Protein AF-A0A0T6B5G1-F1 (afdb_monomer_lite)

Structure (mmCIF, N/CA/C/O backbone):
data_AF-A0A0T6B5G1-F1
#
_entry.id   AF-A0A0T6B5G1-F1
#
loop_
_atom_site.group_PDB
_atom_site.id
_atom_site.type_symbol
_atom_site.label_atom_id
_atom_site.label_alt_id
_atom_site.label_comp_id
_atom_site.label_asym_id
_atom_site.label_entity_id
_atom_site.label_seq_id
_atom_site.pdbx_PDB_ins_code
_atom_site.Cartn_x
_atom_site.Cartn_y
_atom_site.Cartn_z
_atom_site.occupancy
_atom_site.B_iso_or_equiv
_atom_site.auth_seq_id
_atom_site.auth_comp_id
_atom_site.auth_asym_id
_atom_site.auth_atom_id
_atom_site.pdbx_PDB_model_num
ATOM 1 N N . THR A 1 1 ? 56.421 13.208 -70.174 1.00 70.94 1 THR A N 1
ATOM 2 C CA . THR A 1 1 ? 57.748 13.231 -69.499 1.00 70.94 1 THR A CA 1
ATOM 3 C C . THR A 1 1 ? 57.664 12.446 -68.198 1.00 70.94 1 THR A C 1
ATOM 5 O O . THR A 1 1 ? 56.620 12.526 -67.573 1.00 70.94 1 THR A O 1
ATOM 8 N N . ILE A 1 2 ? 58.696 11.711 -67.748 1.00 84.69 2 ILE A N 1
ATOM 9 C CA . ILE A 1 2 ? 58.657 10.932 -66.474 1.00 84.69 2 ILE A CA 1
ATOM 10 C C . ILE A 1 2 ? 58.114 11.770 -65.295 1.00 84.69 2 ILE A C 1
ATOM 12 O O . ILE A 1 2 ? 57.384 11.272 -64.446 1.00 84.69 2 ILE A O 1
ATOM 16 N N . ARG A 1 3 ? 58.409 13.075 -65.294 1.00 88.38 3 ARG A N 1
ATOM 17 C CA . ARG A 1 3 ? 57.924 14.051 -64.314 1.00 88.38 3 ARG A CA 1
ATOM 18 C C . ARG A 1 3 ? 56.395 14.181 -64.241 1.00 88.38 3 ARG A C 1
ATOM 20 O O . ARG A 1 3 ? 55.866 14.195 -63.142 1.00 88.38 3 ARG A O 1
ATOM 27 N N . GLU A 1 4 ? 55.698 14.228 -65.375 1.00 90.12 4 GLU A N 1
ATOM 28 C CA . GLU A 1 4 ? 54.225 14.335 -65.413 1.00 90.12 4 GLU A CA 1
ATOM 29 C C . GLU A 1 4 ? 53.565 13.070 -64.852 1.00 90.12 4 GLU A C 1
ATOM 31 O O . GLU A 1 4 ? 52.570 13.146 -64.143 1.00 90.12 4 GLU A O 1
ATOM 36 N N . GLN A 1 5 ? 54.152 11.899 -65.124 1.00 89.31 5 GLN A N 1
ATOM 37 C CA . GLN A 1 5 ? 53.677 10.632 -64.565 1.00 89.31 5 GLN A CA 1
ATOM 38 C C . GLN A 1 5 ? 53.889 10.576 -63.045 1.00 89.31 5 GLN A C 1
ATOM 40 O O . GLN A 1 5 ? 53.041 10.053 -62.331 1.00 89.31 5 GLN A O 1
ATOM 45 N N . MET A 1 6 ? 54.986 11.143 -62.531 1.00 90.62 6 MET A N 1
ATOM 46 C CA . MET A 1 6 ? 55.221 11.241 -61.083 1.00 90.62 6 MET A CA 1
ATOM 47 C C . MET A 1 6 ? 54.260 12.213 -60.390 1.00 90.62 6 MET A C 1
ATOM 49 O O . MET A 1 6 ? 53.810 11.939 -59.279 1.00 90.62 6 MET A O 1
ATOM 53 N N . GLU A 1 7 ? 53.924 13.323 -61.043 1.00 93.12 7 GLU A N 1
ATOM 54 C CA . GLU A 1 7 ? 52.943 14.293 -60.546 1.00 93.12 7 GLU A CA 1
ATOM 55 C C . GLU A 1 7 ? 51.544 13.667 -60.484 1.00 93.12 7 GLU A C 1
ATOM 57 O O . GLU A 1 7 ? 50.921 13.680 -59.427 1.00 93.12 7 GLU A O 1
ATOM 62 N N . GLN A 1 8 ? 51.126 12.959 -61.540 1.00 93.75 8 GLN A N 1
ATOM 63 C CA . GLN A 1 8 ? 49.871 12.196 -61.542 1.00 93.75 8 GLN A CA 1
ATOM 64 C C . GLN A 1 8 ? 49.813 11.127 -60.444 1.00 93.75 8 GLN A C 1
ATOM 66 O O . GLN A 1 8 ? 48.787 10.982 -59.785 1.00 93.75 8 GLN A O 1
ATOM 71 N N . ILE A 1 9 ? 50.905 10.387 -60.214 1.00 93.62 9 ILE A N 1
ATOM 72 C CA . ILE A 1 9 ? 50.971 9.411 -59.115 1.00 93.62 9 ILE A CA 1
ATOM 73 C C . ILE A 1 9 ? 50.805 10.116 -57.764 1.00 93.62 9 ILE A C 1
ATOM 75 O O . ILE A 1 9 ? 50.107 9.605 -56.893 1.00 93.62 9 ILE A O 1
ATOM 79 N N . THR A 1 10 ? 51.416 11.288 -57.589 1.00 94.25 10 THR A N 1
ATOM 80 C CA . THR A 1 10 ? 51.328 12.056 -56.339 1.00 94.25 10 THR A CA 1
ATOM 81 C C . THR A 1 10 ? 49.905 12.557 -56.094 1.00 94.25 10 THR A C 1
ATOM 83 O O . THR A 1 10 ? 49.379 12.398 -54.993 1.00 94.25 10 THR A O 1
ATOM 86 N N . ASP A 1 11 ? 49.247 13.085 -57.125 1.00 94.94 11 ASP A N 1
ATOM 87 C CA . ASP A 1 11 ? 47.857 13.539 -57.043 1.00 94.94 11 ASP A CA 1
ATOM 88 C C . ASP A 1 11 ? 46.898 12.386 -56.732 1.00 94.94 11 ASP A C 1
ATOM 90 O O . ASP A 1 11 ? 46.043 12.511 -55.854 1.00 94.94 11 ASP A O 1
ATOM 94 N N . MET A 1 12 ? 47.094 11.227 -57.369 1.00 95.25 12 MET A N 1
ATOM 95 C CA . MET A 1 12 ? 46.313 10.023 -57.077 1.00 95.25 12 MET A CA 1
ATOM 96 C C . MET A 1 12 ? 46.501 9.535 -55.635 1.00 95.25 12 MET A C 1
ATOM 98 O O . MET A 1 12 ? 45.537 9.098 -55.008 1.00 95.25 12 MET A O 1
ATOM 102 N N . VAL A 1 13 ? 47.720 9.601 -55.091 1.00 95.69 13 VAL A N 1
ATOM 103 C CA . VAL A 1 13 ? 47.982 9.241 -53.687 1.00 95.69 13 VAL A CA 1
ATOM 104 C C . VAL A 1 13 ? 47.260 10.203 -52.743 1.00 95.69 13 VAL A C 1
ATOM 106 O O . VAL A 1 13 ? 46.587 9.751 -51.818 1.00 95.69 13 VAL A O 1
ATOM 109 N N . ASN A 1 14 ? 47.316 11.509 -53.012 1.00 95.56 14 ASN A N 1
ATOM 110 C CA . ASN A 1 14 ? 46.608 12.517 -52.218 1.00 95.56 14 ASN A CA 1
ATOM 111 C C . ASN A 1 14 ? 45.083 12.316 -52.257 1.00 95.56 14 ASN A C 1
ATOM 113 O O . ASN A 1 14 ? 44.403 12.449 -51.236 1.00 95.56 14 ASN A O 1
ATOM 117 N N . GLU A 1 15 ? 44.529 11.980 -53.424 1.00 96.31 15 GLU A N 1
ATOM 118 C CA . GLU A 1 15 ? 43.106 11.671 -53.566 1.00 96.31 15 GLU A CA 1
ATOM 119 C C . GLU A 1 15 ? 42.725 10.411 -52.777 1.00 96.31 15 GLU A C 1
ATOM 121 O O . GLU A 1 15 ? 41.726 10.414 -52.055 1.00 96.31 15 GLU A O 1
ATOM 126 N N . LEU A 1 16 ? 43.556 9.365 -52.826 1.00 97.19 16 LEU A N 1
ATOM 127 C CA . LEU A 1 16 ? 43.343 8.130 -52.071 1.00 97.19 16 LEU A CA 1
ATOM 128 C C . LEU A 1 16 ? 43.361 8.383 -50.556 1.00 97.19 16 LEU A C 1
ATOM 130 O O . LEU A 1 16 ? 42.471 7.912 -49.846 1.00 97.19 16 LEU A O 1
ATOM 134 N N . GLU A 1 17 ? 44.305 9.182 -50.058 1.00 96.44 17 GLU A N 1
ATOM 135 C CA . GLU A 1 17 ? 44.344 9.578 -48.645 1.00 96.44 17 GLU A CA 1
ATOM 136 C C . GLU A 1 17 ? 43.090 10.357 -48.223 1.00 96.44 17 GLU A C 1
ATOM 138 O O . GLU A 1 17 ? 42.552 10.142 -47.132 1.00 96.44 17 GLU A O 1
ATOM 143 N N . ASN A 1 18 ? 42.593 11.254 -49.079 1.00 96.75 18 ASN A N 1
ATOM 144 C CA . ASN A 1 18 ? 41.365 12.001 -48.811 1.00 96.75 18 ASN A CA 1
ATOM 145 C C . ASN A 1 18 ? 40.137 11.086 -48.784 1.00 96.75 18 ASN A C 1
ATOM 147 O O . ASN A 1 18 ? 39.315 11.195 -47.871 1.00 96.75 18 ASN A O 1
ATOM 151 N N . LEU A 1 19 ? 40.036 10.140 -49.721 1.00 97.12 19 LEU A N 1
ATOM 152 C CA . LEU A 1 19 ? 38.978 9.130 -49.718 1.00 97.12 19 LEU A CA 1
ATOM 153 C C . LEU A 1 19 ? 39.036 8.264 -48.456 1.00 97.12 19 LEU A C 1
ATOM 155 O O . LEU A 1 19 ? 38.002 8.022 -47.838 1.00 97.12 19 LEU A O 1
ATOM 159 N N . GLN A 1 20 ? 40.228 7.862 -48.012 1.00 97.06 20 GLN A N 1
ATOM 160 C CA . GLN A 1 20 ? 40.386 7.087 -46.783 1.00 97.06 20 GLN A CA 1
ATOM 161 C C . GLN A 1 20 ? 39.929 7.873 -45.543 1.00 97.06 20 GLN A C 1
ATOM 163 O O . GLN A 1 20 ? 39.240 7.315 -44.687 1.00 97.06 20 GLN A O 1
ATOM 168 N N . LYS A 1 21 ? 40.229 9.177 -45.461 1.00 97.25 21 LYS A N 1
ATOM 169 C CA . LYS A 1 21 ? 39.715 10.053 -44.388 1.00 97.25 21 LYS A CA 1
ATOM 170 C C . LYS A 1 21 ? 38.188 10.140 -44.406 1.00 97.25 21 LYS A C 1
ATOM 172 O O . LYS A 1 21 ? 37.564 10.080 -43.347 1.00 97.25 21 LYS A O 1
ATOM 177 N N . ILE A 1 22 ? 37.586 10.255 -45.592 1.00 97.56 22 ILE A N 1
ATOM 178 C CA . ILE A 1 22 ? 36.126 10.288 -45.750 1.00 97.56 22 ILE A CA 1
ATOM 179 C C . ILE A 1 22 ? 35.508 8.963 -45.299 1.00 97.56 22 ILE A C 1
ATOM 181 O O . ILE A 1 22 ? 34.544 8.985 -44.541 1.00 97.56 22 ILE A O 1
ATOM 185 N N . ILE A 1 23 ? 36.078 7.823 -45.700 1.00 97.56 23 ILE A N 1
ATOM 186 C CA . ILE A 1 23 ? 35.600 6.493 -45.292 1.00 97.56 23 ILE A CA 1
ATOM 187 C C . ILE A 1 23 ? 35.607 6.367 -43.766 1.00 97.56 23 ILE A C 1
ATOM 189 O O . ILE A 1 23 ? 34.579 6.041 -43.180 1.00 97.56 23 ILE A O 1
ATOM 193 N N . VAL A 1 24 ? 36.722 6.713 -43.111 1.00 97.69 24 VAL A N 1
ATOM 194 C CA . VAL A 1 24 ? 36.819 6.667 -41.642 1.00 97.69 24 VAL A CA 1
ATOM 195 C C . VAL A 1 24 ? 35.792 7.595 -40.989 1.00 97.69 24 VAL A C 1
ATOM 197 O O . VAL A 1 24 ? 35.150 7.217 -40.010 1.00 97.69 24 VAL A O 1
ATOM 200 N N . SER A 1 25 ? 35.595 8.800 -41.530 1.00 97.56 25 SER A N 1
ATOM 201 C CA . SER A 1 25 ? 34.588 9.734 -41.017 1.00 97.56 25 SER A CA 1
ATOM 202 C C . SER A 1 25 ? 33.165 9.183 -41.150 1.00 97.56 25 SER A C 1
ATOM 204 O O . SER A 1 25 ? 32.385 9.275 -40.199 1.00 97.56 25 SER A O 1
ATOM 206 N N . LEU A 1 26 ? 32.835 8.577 -42.292 1.00 98.06 26 LEU A N 1
ATOM 207 C CA . LEU A 1 26 ? 31.537 7.951 -42.528 1.00 98.06 26 LEU A CA 1
ATOM 208 C C . LEU A 1 26 ? 31.313 6.751 -41.604 1.00 98.06 26 LEU A C 1
ATOM 210 O O . LEU A 1 26 ? 30.216 6.614 -41.069 1.00 98.06 26 LEU A O 1
ATOM 214 N N . ASP A 1 27 ? 32.333 5.930 -41.351 1.00 97.94 27 ASP A N 1
ATOM 215 C CA . ASP A 1 27 ? 32.240 4.804 -40.415 1.00 97.94 27 ASP A CA 1
ATOM 216 C C . ASP A 1 27 ? 31.939 5.270 -38.984 1.00 97.94 27 ASP A C 1
ATOM 218 O O . ASP A 1 27 ? 31.097 4.680 -38.298 1.00 97.94 27 ASP A O 1
ATOM 222 N N . VAL A 1 28 ? 32.572 6.359 -38.535 1.00 97.88 28 VAL A N 1
ATOM 223 C CA . VAL A 1 28 ? 32.278 6.966 -37.227 1.00 97.88 28 VAL A CA 1
ATOM 224 C C . VAL A 1 28 ? 30.831 7.458 -37.175 1.00 97.88 28 VAL A C 1
ATOM 226 O O . VAL A 1 28 ? 30.097 7.083 -36.261 1.00 97.88 28 VAL A O 1
ATOM 229 N N . GLN A 1 29 ? 30.381 8.218 -38.179 1.00 98.00 29 GLN A N 1
ATOM 230 C CA . GLN A 1 29 ? 28.997 8.710 -38.238 1.00 98.00 29 GLN A CA 1
ATOM 231 C C . GLN A 1 29 ? 27.976 7.568 -38.263 1.00 98.00 29 GLN A C 1
ATOM 233 O O . GLN A 1 29 ? 26.935 7.634 -37.606 1.00 98.00 29 GLN A O 1
ATOM 238 N N . LEU A 1 30 ? 28.271 6.497 -38.999 1.00 98.19 30 LEU A N 1
ATOM 239 C CA . LEU A 1 30 ? 27.417 5.321 -39.087 1.00 98.19 30 LEU A CA 1
ATOM 240 C C . LEU A 1 30 ? 27.291 4.645 -37.714 1.00 98.19 30 LEU A C 1
ATOM 242 O O . LEU A 1 30 ? 26.181 4.306 -37.291 1.00 98.19 30 LEU A O 1
ATOM 246 N N . ASN A 1 31 ? 28.398 4.498 -36.985 1.00 97.88 31 ASN A N 1
ATOM 247 C CA . ASN A 1 31 ? 28.383 3.949 -35.630 1.00 97.88 31 ASN A CA 1
ATOM 248 C C . ASN A 1 31 ? 27.602 4.838 -34.652 1.00 97.88 31 ASN A C 1
ATOM 250 O O . ASN A 1 31 ? 26.745 4.325 -33.932 1.00 97.88 31 ASN A O 1
ATOM 254 N N . GLU A 1 32 ? 27.794 6.158 -34.688 1.00 97.69 32 GLU A N 1
ATOM 255 C CA . GLU A 1 32 ? 27.017 7.094 -33.866 1.00 97.69 32 GLU A CA 1
ATOM 256 C C . GLU A 1 32 ? 25.510 6.997 -34.141 1.00 97.69 32 GLU A C 1
ATOM 258 O O . GLU A 1 32 ? 24.693 6.983 -33.216 1.00 97.69 32 GLU A O 1
ATOM 263 N N . LEU A 1 33 ? 25.113 6.910 -35.415 1.00 98.00 33 LEU A N 1
ATOM 264 C CA . LEU A 1 33 ? 23.708 6.761 -35.796 1.00 98.00 33 LEU A CA 1
ATOM 265 C C . LEU A 1 33 ? 23.126 5.428 -35.313 1.00 98.00 33 LEU A C 1
ATOM 267 O O . LEU A 1 33 ? 21.987 5.396 -34.840 1.00 98.00 33 LEU A O 1
ATOM 271 N N . ARG A 1 34 ? 23.898 4.337 -35.371 1.00 98.19 34 ARG A N 1
ATOM 272 C CA . ARG A 1 34 ? 23.486 3.032 -34.827 1.00 98.19 34 ARG A CA 1
ATOM 273 C C . ARG A 1 34 ? 23.279 3.081 -33.315 1.00 98.19 34 ARG A C 1
ATOM 275 O O . ARG A 1 34 ? 22.302 2.519 -32.820 1.00 98.19 34 ARG A O 1
ATOM 282 N N . GLU A 1 35 ? 24.161 3.753 -32.582 1.00 97.94 35 GLU A N 1
ATOM 283 C CA . GLU A 1 35 ? 24.017 3.917 -31.133 1.00 97.94 35 GLU A CA 1
ATOM 284 C C . GLU A 1 35 ? 22.795 4.762 -30.772 1.00 97.94 35 GLU A C 1
ATOM 286 O O . GLU A 1 35 ? 22.005 4.360 -29.912 1.00 97.94 35 GLU A O 1
ATOM 291 N N . LYS A 1 36 ? 22.577 5.879 -31.479 1.00 98.06 36 LYS A N 1
ATOM 292 C CA . LYS A 1 36 ? 21.380 6.720 -31.313 1.00 98.06 36 LYS A CA 1
ATOM 293 C C . LYS A 1 36 ? 20.099 5.937 -31.577 1.00 98.06 36 LYS A C 1
ATOM 295 O O . LYS A 1 36 ? 19.163 6.028 -30.784 1.00 98.06 36 LYS A O 1
ATOM 300 N N . LEU A 1 37 ? 20.067 5.129 -32.639 1.00 98.00 37 LEU A N 1
ATOM 301 C CA . LEU A 1 37 ? 18.921 4.276 -32.951 1.00 98.00 37 LEU A CA 1
ATOM 302 C C . LEU A 1 37 ? 18.649 3.274 -31.820 1.00 98.00 37 LEU A C 1
ATOM 304 O O . LEU A 1 37 ? 17.520 3.161 -31.349 1.00 98.00 37 LEU A O 1
ATOM 308 N N . LYS A 1 38 ? 19.692 2.605 -31.315 1.00 98.12 38 LYS A N 1
ATOM 309 C CA . LYS A 1 38 ? 19.569 1.650 -30.204 1.00 98.12 38 LYS A CA 1
ATOM 310 C C . LYS A 1 38 ? 19.069 2.316 -28.917 1.00 98.12 38 LYS A C 1
ATOM 312 O O . LYS A 1 38 ? 18.251 1.730 -28.203 1.00 98.12 38 LYS A O 1
ATOM 317 N N . ALA A 1 39 ? 19.548 3.522 -28.614 1.00 97.75 39 ALA A N 1
ATOM 318 C CA . ALA A 1 39 ? 19.089 4.298 -27.468 1.00 97.75 39 ALA A CA 1
ATOM 319 C C . ALA A 1 39 ? 17.605 4.675 -27.615 1.00 97.75 39 ALA A C 1
ATOM 321 O O . ALA A 1 39 ? 16.818 4.389 -26.708 1.00 97.75 39 ALA A O 1
ATOM 322 N N . ALA A 1 40 ? 17.206 5.200 -28.777 1.00 97.88 40 ALA A N 1
ATOM 323 C CA . ALA A 1 40 ? 15.818 5.543 -29.077 1.00 97.88 40 ALA A CA 1
ATOM 324 C C . ALA A 1 40 ? 14.885 4.323 -28.977 1.00 97.88 40 ALA A C 1
ATOM 326 O O . ALA A 1 40 ? 13.844 4.392 -28.327 1.00 97.88 40 ALA A O 1
ATOM 327 N N . ASP A 1 41 ? 15.284 3.170 -29.518 1.00 98.00 41 ASP A N 1
ATOM 328 C CA . ASP A 1 41 ? 14.514 1.925 -29.405 1.00 98.00 41 ASP A CA 1
ATOM 329 C C . ASP A 1 41 ? 14.322 1.488 -27.947 1.00 98.00 41 ASP A C 1
ATOM 331 O O . ASP A 1 41 ? 13.260 0.984 -27.562 1.00 98.00 41 ASP A O 1
ATOM 335 N N . SER A 1 42 ? 15.351 1.665 -27.113 1.00 97.75 42 SER A N 1
ATOM 336 C CA . SER A 1 42 ? 15.281 1.339 -25.687 1.00 97.75 42 SER A CA 1
ATOM 337 C C . SER A 1 42 ? 14.317 2.261 -24.936 1.00 97.75 42 SER A C 1
ATOM 339 O O . SER A 1 42 ? 13.528 1.795 -24.106 1.00 97.75 42 SER A O 1
ATOM 341 N N . GLU A 1 43 ? 14.313 3.548 -25.279 1.00 97.62 43 GLU A N 1
ATOM 342 C CA . GLU A 1 43 ? 13.420 4.547 -24.704 1.00 97.62 43 GLU A CA 1
ATOM 343 C C . GLU A 1 43 ? 11.972 4.314 -25.135 1.00 97.62 43 GLU A C 1
ATOM 345 O O . GLU A 1 43 ? 11.080 4.263 -24.287 1.00 97.62 43 GLU A O 1
ATOM 350 N N . ILE A 1 44 ? 11.739 4.029 -26.418 1.00 97.88 44 ILE A N 1
ATOM 351 C CA . ILE A 1 44 ? 10.418 3.665 -26.940 1.00 97.88 44 ILE A CA 1
ATOM 352 C C . ILE A 1 44 ? 9.869 2.445 -26.193 1.00 97.88 44 ILE A C 1
ATOM 354 O O . ILE A 1 44 ? 8.727 2.460 -25.732 1.00 97.88 44 ILE A O 1
ATOM 358 N N . LYS A 1 45 ? 10.674 1.392 -26.000 1.00 97.88 45 LYS A N 1
ATOM 359 C CA . LYS A 1 45 ? 10.253 0.208 -25.227 1.00 97.88 45 LYS A CA 1
ATOM 360 C C . LYS A 1 45 ? 9.907 0.561 -23.780 1.00 97.88 45 LYS A C 1
ATOM 362 O O . LYS A 1 45 ? 8.913 0.057 -23.248 1.00 97.88 45 LYS A O 1
ATOM 367 N N . ARG A 1 46 ? 10.698 1.427 -23.140 1.00 97.81 46 ARG A N 1
ATOM 368 C CA . ARG A 1 46 ? 10.436 1.905 -21.776 1.00 97.81 46 ARG A CA 1
ATOM 369 C C . ARG A 1 46 ? 9.111 2.660 -21.703 1.00 97.81 46 ARG A C 1
ATOM 371 O O . ARG A 1 46 ? 8.302 2.362 -20.824 1.00 97.81 46 ARG A O 1
ATOM 378 N N . GLU A 1 47 ? 8.866 3.581 -22.627 1.00 97.00 47 GLU A N 1
ATOM 379 C CA . GLU A 1 47 ? 7.633 4.369 -22.669 1.00 97.00 47 GLU A CA 1
ATOM 380 C C . GLU A 1 47 ? 6.406 3.516 -23.006 1.00 97.00 47 GLU A C 1
ATOM 382 O O . GLU A 1 47 ? 5.365 3.661 -22.367 1.00 97.00 47 GLU A O 1
ATOM 387 N N . ILE A 1 48 ? 6.526 2.533 -23.905 1.00 97.75 48 ILE A N 1
ATOM 388 C CA . ILE A 1 48 ? 5.460 1.550 -24.157 1.00 97.75 48 ILE A CA 1
ATOM 389 C C . ILE A 1 48 ? 5.103 0.797 -22.871 1.00 97.75 48 ILE A C 1
ATOM 391 O O . ILE A 1 48 ? 3.921 0.644 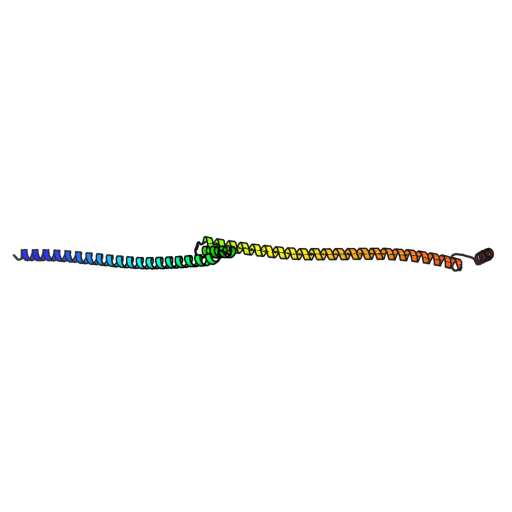-22.551 1.00 97.75 48 ILE A O 1
ATOM 395 N N . ASN A 1 49 ? 6.101 0.336 -22.113 1.00 97.06 49 ASN A N 1
ATOM 396 C CA . ASN A 1 49 ? 5.865 -0.388 -20.865 1.00 97.06 49 ASN A CA 1
ATOM 397 C C . ASN A 1 49 ? 5.229 0.503 -19.792 1.00 97.06 49 ASN A C 1
ATOM 399 O O . ASN A 1 49 ? 4.260 0.083 -19.157 1.00 97.06 49 ASN A O 1
ATOM 403 N N . LYS A 1 50 ? 5.699 1.747 -19.634 1.00 96.88 50 LYS A N 1
ATOM 404 C CA . LYS A 1 50 ? 5.067 2.735 -18.746 1.00 96.88 50 LYS A CA 1
ATOM 405 C C . LYS A 1 50 ? 3.618 3.006 -19.148 1.00 96.88 50 LYS A C 1
ATOM 407 O O . LYS A 1 50 ? 2.732 2.966 -18.299 1.00 96.88 50 LYS A O 1
ATOM 412 N N . ASN A 1 51 ? 3.354 3.213 -20.438 1.00 96.94 51 ASN A N 1
ATOM 413 C CA . ASN A 1 51 ? 2.010 3.460 -20.956 1.00 96.94 51 ASN A CA 1
ATOM 414 C C . ASN A 1 51 ? 1.078 2.266 -20.700 1.00 96.94 51 ASN A C 1
ATOM 416 O O . ASN A 1 51 ? -0.061 2.447 -20.268 1.00 96.94 51 ASN A O 1
ATOM 420 N N . ARG A 1 52 ? 1.566 1.035 -20.903 1.00 97.12 52 ARG A N 1
ATOM 421 C CA . ARG A 1 52 ? 0.826 -0.195 -20.576 1.00 97.12 52 ARG A CA 1
ATOM 422 C C . ARG A 1 52 ? 0.517 -0.290 -19.083 1.00 97.12 52 ARG A C 1
ATOM 424 O O . ARG A 1 52 ? -0.626 -0.574 -18.732 1.00 97.12 52 ARG A O 1
ATOM 431 N N . ALA A 1 53 ? 1.496 -0.024 -18.219 1.00 94.31 53 ALA A N 1
ATOM 432 C CA . ALA A 1 53 ? 1.307 -0.036 -16.771 1.00 94.31 53 ALA A CA 1
ATOM 433 C C . ALA A 1 53 ? 0.280 1.018 -16.322 1.00 94.31 53 ALA A C 1
ATOM 435 O O . ALA A 1 53 ? -0.650 0.692 -15.585 1.00 94.31 53 ALA A O 1
ATOM 436 N N . ALA A 1 54 ? 0.380 2.246 -16.840 1.00 92.94 54 ALA A N 1
ATOM 437 C CA . ALA A 1 54 ? -0.566 3.323 -16.560 1.00 92.94 54 ALA A CA 1
ATOM 438 C C . ALA A 1 54 ? -1.990 2.974 -17.026 1.00 92.94 54 ALA A C 1
ATOM 440 O O . ALA A 1 54 ? -2.943 3.099 -16.261 1.00 92.94 54 ALA A O 1
ATOM 441 N N . LYS A 1 55 ? -2.151 2.446 -18.247 1.00 95.88 55 LYS A N 1
ATOM 442 C CA . LYS A 1 55 ? -3.452 1.972 -18.754 1.00 95.88 55 LYS A CA 1
ATOM 443 C C . LYS A 1 55 ? -4.035 0.851 -17.896 1.00 95.88 55 LYS A C 1
ATOM 445 O O . LYS A 1 55 ? -5.239 0.839 -17.640 1.00 95.88 55 LYS A O 1
ATOM 450 N N . ALA A 1 56 ? -3.203 -0.085 -17.442 1.00 94.44 56 ALA A N 1
ATOM 451 C CA . ALA A 1 56 ? -3.638 -1.153 -16.551 1.00 94.44 56 ALA A CA 1
ATOM 452 C C . ALA A 1 56 ? -4.099 -0.603 -15.191 1.00 94.44 56 ALA A C 1
ATOM 454 O O . ALA A 1 56 ? -5.136 -1.037 -14.690 1.00 94.44 56 ALA A O 1
ATOM 455 N N . ALA A 1 57 ? -3.381 0.372 -14.624 1.00 91.00 57 ALA A N 1
ATOM 456 C CA . ALA A 1 57 ? -3.777 1.055 -13.394 1.00 91.00 57 ALA A CA 1
ATOM 457 C C . ALA A 1 57 ? -5.114 1.794 -13.564 1.00 91.00 57 ALA A C 1
ATOM 459 O O . ALA A 1 57 ? -6.034 1.566 -12.784 1.00 91.00 57 ALA A O 1
ATOM 460 N N . LEU A 1 58 ? -5.277 2.573 -14.638 1.00 93.62 58 LEU A N 1
ATOM 461 C CA . LEU A 1 58 ? -6.537 3.258 -14.954 1.00 93.62 58 LEU A CA 1
ATOM 462 C C . LEU A 1 58 ? -7.707 2.281 -15.110 1.00 93.62 58 LEU A C 1
ATOM 464 O O . LEU A 1 58 ? -8.801 2.539 -14.610 1.00 93.62 58 LEU A O 1
ATOM 468 N N . LYS A 1 59 ? -7.488 1.130 -15.760 1.00 96.25 59 LYS A N 1
ATOM 469 C CA . LYS A 1 59 ? -8.518 0.090 -15.891 1.00 96.2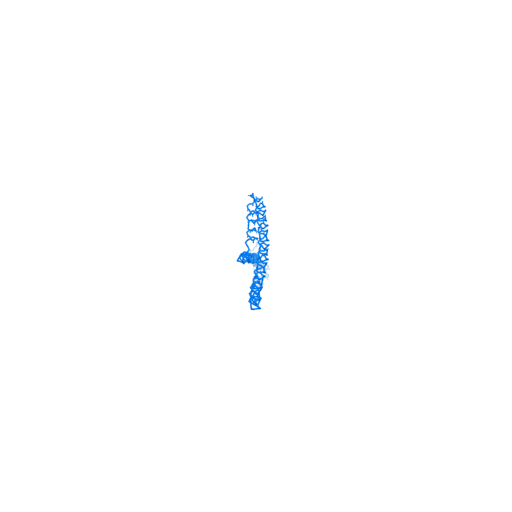5 59 LYS A CA 1
ATOM 470 C C . LYS A 1 59 ? -8.930 -0.475 -14.529 1.00 96.25 59 LYS A C 1
ATOM 472 O O . LYS A 1 59 ? -10.119 -0.697 -14.317 1.00 96.25 59 LYS A O 1
ATOM 477 N N . LYS A 1 60 ? -7.975 -0.696 -13.620 1.00 93.69 60 LYS A N 1
ATOM 478 C CA . LYS A 1 60 ? -8.257 -1.149 -12.249 1.00 93.69 60 LYS A CA 1
ATOM 479 C C . LYS A 1 60 ? -9.041 -0.098 -11.465 1.00 93.69 60 LYS A C 1
ATOM 481 O O . LYS A 1 60 ? -10.101 -0.431 -10.954 1.00 93.69 60 LYS A O 1
ATOM 486 N N . ILE A 1 61 ? -8.601 1.164 -11.483 1.00 93.44 61 ILE A N 1
ATOM 487 C CA . ILE A 1 61 ? -9.308 2.284 -10.838 1.00 93.44 61 ILE A CA 1
ATOM 488 C C . ILE A 1 61 ? -10.749 2.368 -11.348 1.00 93.44 61 ILE A C 1
ATOM 490 O O . ILE A 1 61 ? -11.686 2.423 -10.561 1.00 93.44 61 ILE A O 1
ATOM 494 N N . ARG A 1 62 ? -10.951 2.303 -12.669 1.00 95.56 62 ARG A N 1
ATOM 495 C CA . ARG A 1 62 ? -12.291 2.319 -13.269 1.00 95.56 62 ARG A CA 1
ATOM 496 C C . ARG A 1 62 ? -13.169 1.173 -12.761 1.00 95.56 62 ARG A C 1
ATOM 498 O O . ARG A 1 62 ? -14.344 1.387 -12.476 1.00 95.56 62 ARG A O 1
ATOM 505 N N . ASN A 1 63 ? -12.619 -0.036 -12.682 1.00 95.31 63 ASN A N 1
ATOM 506 C CA . ASN A 1 63 ? -13.355 -1.195 -12.182 1.00 95.31 63 ASN A CA 1
ATOM 507 C C . ASN A 1 63 ? -13.700 -1.044 -10.691 1.00 95.31 63 ASN A C 1
ATOM 509 O O . ASN A 1 63 ? -14.818 -1.368 -10.305 1.00 95.31 63 ASN A O 1
ATOM 513 N N . ASP A 1 64 ? -12.785 -0.514 -9.879 1.00 93.81 64 ASP A N 1
ATOM 514 C CA . ASP A 1 64 ? -13.019 -0.263 -8.453 1.00 93.81 64 ASP A CA 1
ATOM 515 C C . ASP A 1 64 ? -14.082 0.827 -8.237 1.00 93.81 64 ASP A C 1
ATOM 517 O O . ASP A 1 64 ? -14.945 0.672 -7.376 1.00 93.81 64 ASP A O 1
ATOM 521 N N . ILE A 1 65 ? -14.101 1.879 -9.067 1.00 94.38 65 ILE A N 1
ATOM 522 C CA . ILE A 1 65 ? -15.173 2.890 -9.071 1.00 94.38 65 ILE A CA 1
ATOM 523 C C . ILE A 1 65 ? -16.522 2.241 -9.392 1.00 94.38 65 ILE A C 1
ATOM 525 O O . ILE A 1 65 ? -17.504 2.492 -8.698 1.00 94.38 65 ILE A O 1
ATOM 529 N N . HIS A 1 66 ? -16.575 1.387 -10.417 1.00 95.44 66 HIS A N 1
ATOM 530 C CA . HIS A 1 66 ? -17.801 0.673 -10.781 1.00 95.44 66 HIS A CA 1
ATOM 531 C C . HIS A 1 66 ? -18.257 -0.292 -9.674 1.00 95.44 66 HIS A C 1
ATOM 533 O O . HIS A 1 66 ? -19.449 -0.496 -9.453 1.00 95.44 66 HIS A O 1
ATOM 539 N N . PHE A 1 67 ? -17.318 -0.916 -8.966 1.00 93.50 67 PHE A N 1
ATOM 540 C CA . PHE A 1 67 ? -17.640 -1.735 -7.805 1.00 93.50 67 PHE A CA 1
ATOM 541 C C . PHE A 1 67 ? -18.211 -0.876 -6.668 1.00 93.50 67 PHE A C 1
ATOM 543 O O . PHE A 1 67 ? -19.258 -1.210 -6.116 1.00 93.50 67 PHE A O 1
ATOM 550 N N . ALA A 1 68 ? -17.582 0.264 -6.369 1.00 93.88 68 ALA A N 1
ATOM 551 C CA . ALA A 1 68 ? -18.044 1.192 -5.343 1.00 93.88 68 ALA A CA 1
ATOM 552 C C . ALA A 1 68 ? -19.435 1.766 -5.659 1.00 93.88 68 ALA A C 1
ATOM 554 O O . ALA A 1 68 ? -20.264 1.855 -4.756 1.00 93.88 68 ALA A O 1
ATOM 555 N N . SER A 1 69 ? -19.745 2.075 -6.925 1.00 92.81 69 SER A N 1
ATOM 556 C CA . SER A 1 69 ? -21.083 2.543 -7.317 1.00 92.81 69 SER A CA 1
ATOM 557 C C . SER A 1 69 ? -22.186 1.512 -7.052 1.00 92.81 69 SER A C 1
ATOM 559 O O . SER A 1 69 ? -23.340 1.892 -6.881 1.00 92.81 69 SER A O 1
ATOM 561 N N . GLY A 1 70 ? -21.853 0.223 -6.931 1.00 93.56 70 GLY A N 1
ATOM 562 C CA . GLY A 1 70 ? -22.794 -0.807 -6.480 1.00 93.56 70 GLY A CA 1
ATOM 563 C C . GLY A 1 70 ? -23.313 -0.596 -5.049 1.00 93.56 70 GLY A C 1
ATOM 564 O O . GLY A 1 70 ? -24.380 -1.100 -4.710 1.00 93.56 70 GLY A O 1
ATOM 565 N N . PHE A 1 71 ? -22.611 0.184 -4.220 1.00 95.38 71 PHE A N 1
ATOM 566 C CA . PHE A 1 71 ? -23.014 0.511 -2.847 1.00 95.38 71 PHE A CA 1
ATOM 567 C C . PHE A 1 71 ? -23.771 1.838 -2.728 1.00 95.38 71 PHE A C 1
ATOM 569 O O . PHE A 1 71 ? -23.917 2.344 -1.623 1.00 95.38 71 PHE A O 1
ATOM 576 N N . MET A 1 72 ? -24.278 2.417 -3.822 1.00 90.62 72 MET A N 1
ATOM 577 C CA . MET A 1 72 ? -24.997 3.705 -3.789 1.00 90.62 72 MET A CA 1
ATOM 578 C C . MET A 1 72 ? -26.140 3.766 -2.761 1.00 90.62 72 MET A C 1
ATOM 580 O O . MET A 1 72 ? -26.408 4.832 -2.216 1.00 90.62 72 MET A O 1
ATOM 584 N N . GLN A 1 73 ? -26.798 2.639 -2.481 1.00 93.19 73 GLN A N 1
ATOM 585 C CA . GLN A 1 73 ? -27.881 2.554 -1.493 1.00 93.19 73 GLN A CA 1
ATOM 586 C C . GLN A 1 73 ? -27.386 2.322 -0.050 1.00 93.19 73 GLN A C 1
ATOM 588 O O . GLN A 1 73 ? -28.138 2.544 0.894 1.00 93.19 73 GLN A O 1
ATOM 593 N N . ASP A 1 74 ? -26.131 1.901 0.137 1.00 95.00 74 ASP A N 1
ATOM 594 C CA . ASP A 1 74 ? -25.502 1.611 1.432 1.00 95.00 74 ASP A CA 1
ATOM 595 C C . ASP A 1 74 ? -24.361 2.613 1.677 1.00 95.00 74 ASP A C 1
ATOM 597 O O . ASP A 1 74 ? -23.192 2.378 1.355 1.00 95.00 74 ASP A O 1
ATOM 601 N N . ILE A 1 75 ? -24.728 3.770 2.237 1.00 92.50 75 ILE A N 1
ATOM 602 C CA . ILE A 1 75 ? -23.820 4.904 2.467 1.00 92.50 75 ILE A CA 1
ATOM 603 C C . ILE A 1 75 ? -22.583 4.501 3.302 1.00 92.50 75 ILE A C 1
ATOM 605 O O . ILE A 1 75 ? -21.471 4.851 2.892 1.00 92.50 75 ILE A O 1
ATOM 609 N N . PRO A 1 76 ? -22.702 3.751 4.421 1.00 93.00 76 PRO A N 1
ATOM 610 C CA . PRO A 1 76 ? -21.535 3.284 5.175 1.00 93.00 76 PRO A CA 1
ATOM 611 C C . PRO A 1 76 ? -20.572 2.418 4.351 1.00 93.00 76 PRO A C 1
ATOM 613 O O . PRO A 1 76 ? -19.353 2.618 4.419 1.00 93.00 76 PRO A O 1
ATOM 616 N N . ARG A 1 77 ? -21.083 1.474 3.546 1.00 92.81 77 ARG A N 1
ATOM 617 C CA . ARG A 1 77 ? -20.221 0.653 2.677 1.00 92.81 77 ARG A CA 1
ATOM 618 C C . ARG A 1 77 ? -19.585 1.457 1.556 1.00 92.81 77 ARG A C 1
ATOM 620 O O . ARG A 1 77 ? -18.407 1.238 1.277 1.00 92.81 77 ARG A O 1
ATOM 627 N N . LEU A 1 78 ? -20.316 2.389 0.948 1.00 94.12 78 LEU A N 1
ATOM 628 C C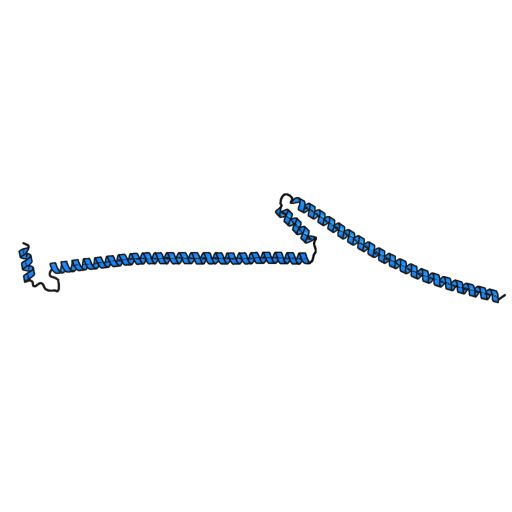A . LEU A 1 78 ? -19.778 3.266 -0.090 1.00 94.12 78 LEU A CA 1
ATOM 629 C C . LEU A 1 78 ? -18.613 4.101 0.449 1.00 94.12 78 LEU A C 1
ATOM 631 O O . LEU A 1 78 ? -17.544 4.133 -0.159 1.00 94.12 78 LEU A O 1
ATOM 635 N N . GLN A 1 79 ? -18.784 4.723 1.619 1.00 91.25 79 GLN A N 1
ATOM 636 C CA . GLN A 1 79 ? -17.723 5.495 2.268 1.00 91.25 79 GLN A CA 1
ATOM 637 C C . GLN A 1 79 ? -16.480 4.644 2.533 1.00 91.25 79 GLN A C 1
ATOM 639 O O . GLN A 1 79 ? -15.362 5.103 2.299 1.00 91.25 79 GLN A O 1
ATOM 644 N N . LYS A 1 80 ? -16.662 3.401 2.992 1.00 90.81 80 LYS A N 1
ATOM 645 C CA . LYS A 1 80 ? -15.551 2.470 3.200 1.00 90.81 80 LYS A CA 1
ATOM 646 C C . LYS A 1 80 ? -14.851 2.120 1.884 1.00 90.81 80 LYS A C 1
ATOM 648 O O . LYS A 1 80 ? -13.637 2.255 1.802 1.00 90.81 80 LYS A O 1
ATOM 653 N N . ALA A 1 81 ? -15.603 1.746 0.849 1.00 92.00 81 ALA A N 1
ATOM 654 C CA . ALA A 1 81 ? -15.050 1.384 -0.456 1.00 92.00 81 ALA A CA 1
ATOM 655 C C . ALA A 1 81 ? -14.259 2.540 -1.096 1.00 92.00 81 ALA A C 1
ATOM 657 O O . ALA A 1 81 ? -13.181 2.321 -1.644 1.00 92.00 81 ALA A O 1
ATOM 658 N N . VAL A 1 82 ? -14.756 3.777 -0.984 1.00 90.62 82 VAL A N 1
ATOM 659 C CA . VAL A 1 82 ? -14.066 4.975 -1.489 1.00 90.62 82 VAL A CA 1
ATOM 660 C C . VAL A 1 82 ? -12.794 5.271 -0.689 1.00 90.62 82 VAL A C 1
ATOM 662 O O . VAL A 1 82 ? -11.769 5.581 -1.294 1.00 90.62 82 VAL A O 1
ATOM 665 N N . LYS A 1 83 ? -12.819 5.137 0.646 1.00 87.38 83 LYS A N 1
ATOM 666 C CA . LYS A 1 83 ? -11.617 5.279 1.488 1.00 87.38 83 LYS A CA 1
ATOM 667 C C . LYS A 1 83 ? -10.561 4.233 1.136 1.00 87.38 83 LYS A C 1
ATOM 669 O O . LYS A 1 83 ? -9.419 4.594 0.875 1.00 87.38 83 LYS A O 1
ATOM 674 N N . ASP A 1 84 ? -10.952 2.967 1.023 1.00 86.94 84 ASP A N 1
ATOM 675 C CA . ASP A 1 84 ? -10.045 1.879 0.644 1.00 86.94 84 ASP A CA 1
ATOM 676 C C . ASP A 1 84 ? -9.424 2.120 -0.744 1.00 86.94 84 ASP A C 1
ATOM 678 O O . ASP A 1 84 ? -8.231 1.884 -0.948 1.00 86.94 84 ASP A O 1
ATOM 682 N N . MET A 1 85 ? -10.213 2.635 -1.696 1.00 89.25 85 MET A N 1
ATOM 683 C CA . MET A 1 85 ? -9.735 3.016 -3.028 1.00 89.25 85 MET A CA 1
ATOM 684 C C . MET A 1 85 ? -8.731 4.176 -2.956 1.00 89.25 85 MET A C 1
ATOM 686 O O . MET A 1 85 ? -7.663 4.099 -3.561 1.00 89.25 85 MET A O 1
ATOM 690 N N . TYR A 1 86 ? -9.038 5.219 -2.179 1.00 84.50 86 TYR A N 1
ATOM 691 C CA . TYR A 1 86 ? -8.133 6.343 -1.936 1.00 84.50 86 TYR A CA 1
ATOM 692 C C . TYR A 1 86 ? -6.795 5.857 -1.364 1.00 84.50 86 TYR A C 1
ATOM 694 O O . TYR A 1 86 ? -5.746 6.226 -1.877 1.00 84.50 86 TYR A O 1
ATOM 702 N N . HIS A 1 87 ? -6.820 4.961 -0.375 1.00 78.75 87 HIS A N 1
ATOM 703 C CA . HIS A 1 87 ? -5.613 4.402 0.247 1.00 78.75 87 HIS A CA 1
ATOM 704 C C . HIS A 1 87 ? -4.786 3.551 -0.718 1.00 78.75 87 HIS A C 1
ATOM 706 O O . HIS A 1 87 ? -3.561 3.569 -0.683 1.00 78.75 87 HIS A O 1
ATOM 712 N N . ARG A 1 88 ? -5.448 2.791 -1.592 1.00 83.81 88 ARG A N 1
ATOM 713 C CA . ARG A 1 88 ? -4.777 1.886 -2.531 1.00 83.81 88 ARG A CA 1
ATOM 714 C C . ARG A 1 88 ? -4.051 2.625 -3.655 1.00 83.81 88 ARG A C 1
ATOM 716 O O . ARG A 1 88 ? -3.045 2.117 -4.148 1.00 83.81 88 ARG A O 1
ATOM 723 N N . TYR A 1 89 ? -4.573 3.774 -4.085 1.00 83.69 89 TYR A N 1
ATOM 724 C CA . TYR A 1 89 ? -4.038 4.518 -5.229 1.00 83.69 89 TYR A CA 1
ATOM 725 C C . TYR A 1 89 ? -3.254 5.781 -4.844 1.00 83.69 89 TYR A C 1
ATOM 727 O O . TYR A 1 89 ? -2.414 6.204 -5.636 1.00 83.69 89 TYR A O 1
ATOM 735 N N . ASN A 1 90 ? -3.440 6.332 -3.639 1.00 74.12 90 ASN A N 1
ATOM 736 C CA . ASN A 1 90 ? -2.546 7.349 -3.080 1.00 74.12 90 ASN A CA 1
ATOM 737 C C . ASN A 1 90 ? -1.432 6.680 -2.277 1.00 74.12 90 ASN A C 1
ATOM 739 O O . ASN A 1 90 ? -1.529 6.485 -1.069 1.00 74.12 90 ASN A O 1
ATOM 743 N N . ALA A 1 91 ? -0.355 6.335 -2.977 1.00 59.88 91 ALA A N 1
ATOM 744 C CA . ALA A 1 91 ? 0.891 5.863 -2.385 1.00 59.88 91 ALA A CA 1
ATOM 745 C C . ALA A 1 91 ? 1.765 7.030 -1.878 1.00 59.88 91 ALA A C 1
ATOM 747 O O . ALA A 1 91 ? 2.975 7.034 -2.107 1.00 59.88 91 ALA A O 1
ATOM 748 N N . ASP A 1 92 ? 1.172 8.026 -1.213 1.00 61.06 92 ASP A N 1
ATOM 749 C CA . ASP A 1 92 ? 1.961 9.029 -0.496 1.00 61.06 92 ASP A CA 1
ATOM 750 C C . ASP A 1 92 ? 2.467 8.416 0.809 1.00 61.06 92 ASP A C 1
ATOM 752 O O . ASP A 1 92 ? 1.706 7.835 1.585 1.00 61.06 92 ASP A O 1
ATOM 756 N N . LYS A 1 93 ? 3.774 8.534 1.059 1.00 58.53 93 LYS A N 1
ATOM 757 C CA . LYS A 1 93 ? 4.415 8.047 2.294 1.00 58.53 93 LYS A CA 1
ATOM 758 C C . LYS A 1 93 ? 3.761 8.639 3.545 1.00 58.53 93 LYS A C 1
ATOM 760 O O . LYS A 1 93 ? 3.633 7.940 4.547 1.00 58.53 93 LYS A O 1
ATOM 765 N N . ASP A 1 94 ? 3.276 9.871 3.443 1.00 61.50 94 ASP A N 1
ATOM 766 C CA . ASP A 1 94 ? 2.567 10.570 4.513 1.00 61.50 94 ASP A CA 1
ATOM 767 C C . ASP A 1 94 ? 1.229 9.898 4.837 1.00 61.50 94 ASP A C 1
ATOM 769 O O . ASP A 1 94 ? 0.819 9.837 5.992 1.00 61.50 94 ASP A O 1
ATOM 773 N N . PHE A 1 95 ? 0.572 9.295 3.844 1.00 62.31 95 PHE A N 1
ATOM 774 C CA . PHE A 1 95 ? -0.703 8.619 4.044 1.00 62.31 95 PHE A CA 1
ATOM 775 C C . PHE A 1 95 ? -0.561 7.326 4.871 1.00 62.31 95 PHE A C 1
ATOM 777 O O . PHE A 1 95 ? -1.397 7.038 5.730 1.00 62.31 95 PHE A O 1
ATOM 784 N N . ALA A 1 96 ? 0.518 6.565 4.660 1.00 62.66 96 ALA A N 1
ATOM 785 C CA . ALA A 1 96 ? 0.804 5.366 5.451 1.00 62.66 96 ALA A CA 1
ATOM 786 C C . ALA A 1 96 ? 1.085 5.701 6.928 1.00 62.66 96 ALA A C 1
ATOM 788 O O . ALA A 1 96 ? 0.663 4.962 7.816 1.00 62.66 96 ALA A O 1
ATOM 789 N N . ILE A 1 97 ? 1.751 6.833 7.179 1.00 62.12 97 ILE A N 1
ATOM 790 C CA . ILE A 1 97 ? 2.021 7.348 8.528 1.00 62.12 97 ILE A CA 1
ATOM 791 C C . ILE A 1 97 ? 0.706 7.771 9.197 1.00 62.12 97 ILE A C 1
ATOM 793 O O . ILE A 1 97 ? 0.392 7.277 10.276 1.00 62.12 97 ILE A O 1
ATOM 797 N N . ILE A 1 98 ? -0.122 8.568 8.514 1.00 63.28 98 ILE A N 1
ATOM 798 C CA . ILE A 1 98 ? -1.424 9.027 9.034 1.00 63.28 98 ILE A CA 1
ATOM 799 C C . ILE A 1 98 ? -2.360 7.845 9.346 1.00 63.28 98 ILE A C 1
ATOM 801 O O . ILE A 1 98 ? -3.070 7.854 10.349 1.00 63.28 98 ILE A O 1
ATOM 805 N N . GLN A 1 99 ? -2.372 6.800 8.511 1.00 67.38 99 GLN A N 1
ATOM 806 C CA . GLN A 1 99 ? -3.183 5.606 8.768 1.00 67.38 99 GLN A CA 1
ATOM 807 C C . GLN A 1 99 ? -2.685 4.814 9.985 1.00 67.38 99 GLN A C 1
ATOM 809 O O . GLN A 1 99 ? -3.503 4.303 10.755 1.00 67.38 99 GLN A O 1
ATOM 814 N N . ALA A 1 100 ? -1.366 4.698 10.160 1.00 69.06 100 ALA A N 1
ATOM 815 C CA . ALA A 1 100 ? -0.786 4.046 11.328 1.00 69.06 100 ALA A CA 1
ATOM 816 C C . ALA A 1 100 ? -1.129 4.814 12.616 1.00 69.06 100 ALA A C 1
ATOM 818 O O . ALA A 1 100 ? -1.586 4.197 13.578 1.00 69.06 100 ALA A O 1
ATOM 819 N N . GLU A 1 101 ? -1.017 6.144 12.593 1.00 71.69 101 GLU A N 1
ATOM 820 C CA . GLU A 1 101 ? -1.392 7.025 13.708 1.00 71.69 101 GLU A CA 1
ATOM 821 C C . GLU A 1 101 ? -2.890 6.938 14.053 1.00 71.69 101 GLU A C 1
ATOM 823 O O . GLU A 1 101 ? -3.254 6.850 15.229 1.00 71.69 101 GLU A O 1
ATOM 828 N N . ASP A 1 102 ? -3.784 6.898 13.056 1.00 78.06 102 ASP A N 1
ATOM 829 C CA . ASP A 1 102 ? -5.234 6.753 13.276 1.00 78.06 102 ASP A CA 1
ATOM 830 C C . ASP A 1 102 ? -5.585 5.375 13.868 1.00 78.06 102 ASP A C 1
ATOM 832 O O . ASP A 1 102 ? -6.454 5.248 14.737 1.00 78.06 102 ASP A O 1
ATOM 836 N N . GLN A 1 103 ? -4.885 4.319 13.445 1.00 81.06 103 GLN A N 1
ATOM 837 C CA . GLN A 1 103 ? -5.084 2.983 14.003 1.00 81.06 103 GLN A CA 1
ATOM 838 C C . GLN A 1 103 ? -4.550 2.868 15.436 1.00 81.06 103 GLN A C 1
ATOM 840 O O . GLN A 1 103 ? -5.207 2.258 16.283 1.00 81.06 103 GLN A O 1
ATOM 845 N N . GLU A 1 104 ? -3.390 3.457 15.724 1.00 81.44 104 GLU A N 1
ATOM 846 C CA . GLU A 1 104 ? -2.826 3.520 17.073 1.00 81.44 104 GLU A CA 1
ATOM 847 C C . GLU A 1 104 ? -3.737 4.315 18.014 1.00 81.44 104 GLU A C 1
ATOM 849 O O . GLU A 1 104 ? -4.089 3.820 19.086 1.00 81.44 104 GLU A O 1
ATOM 854 N N . SER A 1 105 ? -4.239 5.466 17.559 1.00 84.25 105 SER A N 1
ATOM 855 C CA . SER A 1 105 ? -5.202 6.287 18.298 1.00 84.25 105 SER A CA 1
ATOM 856 C C . SER A 1 105 ? -6.471 5.503 18.644 1.00 84.25 105 SER A C 1
ATOM 858 O O . SER A 1 105 ? -6.899 5.481 19.799 1.00 84.25 105 SER A O 1
ATOM 860 N N . LYS A 1 106 ? -7.065 4.789 17.677 1.00 85.94 106 LYS A N 1
ATOM 861 C CA . LYS A 1 106 ? -8.250 3.942 17.921 1.00 85.94 106 LYS A CA 1
ATOM 862 C C . LYS A 1 106 ? -7.974 2.816 18.909 1.00 85.94 106 LYS A C 1
ATOM 864 O O . LYS A 1 106 ? -8.810 2.536 19.769 1.00 85.94 106 LYS A O 1
ATOM 869 N N . ASN A 1 107 ? -6.824 2.160 18.784 1.00 89.75 107 ASN A N 1
ATOM 870 C CA . ASN A 1 107 ? -6.434 1.085 19.689 1.00 89.75 107 ASN A CA 1
ATOM 871 C C . ASN A 1 107 ? -6.253 1.609 21.121 1.00 89.75 107 ASN A C 1
ATOM 873 O O . ASN A 1 107 ? -6.689 0.955 22.070 1.00 89.75 107 ASN A O 1
ATOM 877 N N . GLU A 1 108 ? -5.663 2.793 21.277 1.00 89.25 108 GLU A N 1
ATOM 878 C CA . GLU A 1 108 ? -5.493 3.450 22.570 1.00 89.25 108 GLU A CA 1
ATOM 879 C C . GLU A 1 108 ? -6.844 3.847 23.186 1.00 89.25 108 GLU A C 1
ATOM 881 O O . GLU A 1 108 ? -7.106 3.531 24.347 1.00 89.25 108 GLU A O 1
ATOM 886 N N . PHE A 1 109 ? -7.773 4.401 22.399 1.00 92.94 109 PHE A N 1
ATOM 887 C CA . PHE A 1 109 ? -9.145 4.663 22.857 1.00 92.94 109 PHE A CA 1
ATOM 888 C C . PHE A 1 109 ? -9.855 3.401 23.366 1.00 92.94 109 PHE A C 1
ATOM 890 O O . PHE A 1 109 ? -10.523 3.440 24.402 1.00 92.94 109 PHE A O 1
ATOM 897 N N . LEU A 1 110 ? -9.712 2.268 22.669 1.00 91.38 110 LEU A N 1
ATOM 898 C CA . LEU A 1 110 ? -10.299 0.997 23.107 1.00 91.38 110 LEU A CA 1
ATOM 899 C C . LEU A 1 110 ? -9.689 0.511 24.425 1.00 91.38 110 LEU A C 1
ATOM 901 O O . LEU A 1 110 ? -10.425 0.090 25.316 1.00 91.38 110 LEU A O 1
ATOM 905 N N . ARG A 1 111 ? -8.365 0.623 24.586 1.00 93.44 111 ARG A N 1
ATOM 906 C CA . ARG A 1 111 ? -7.683 0.286 25.846 1.00 93.44 111 ARG A CA 1
ATOM 907 C C . ARG A 1 111 ? -8.168 1.153 27.003 1.00 93.44 111 ARG A C 1
ATOM 909 O O . ARG A 1 111 ? -8.460 0.625 28.075 1.00 93.44 111 ARG A O 1
ATOM 916 N N . GLN A 1 112 ? -8.291 2.460 26.781 1.00 94.94 112 GLN A N 1
ATOM 917 C CA . GLN A 1 112 ? -8.783 3.398 27.790 1.00 94.94 112 GLN A CA 1
ATOM 918 C C . GLN A 1 112 ? -10.230 3.099 28.182 1.00 94.94 112 GLN A C 1
ATOM 920 O O . GLN A 1 112 ? -10.548 3.048 29.371 1.00 94.94 112 GLN A O 1
ATOM 925 N N . ARG A 1 113 ? -11.101 2.825 27.204 1.00 95.69 113 ARG A N 1
ATOM 926 C CA . ARG A 1 113 ? -12.483 2.409 27.466 1.00 95.69 113 ARG A CA 1
ATOM 927 C C . ARG A 1 113 ? -12.527 1.129 28.299 1.00 95.69 113 ARG A C 1
ATOM 929 O O . ARG A 1 113 ? -13.211 1.096 29.316 1.00 95.69 113 ARG A O 1
ATOM 936 N N . ASP A 1 114 ? -11.777 0.102 27.912 1.00 95.38 114 ASP A N 1
ATOM 937 C CA . ASP A 1 114 ? -11.754 -1.175 28.629 1.00 95.38 114 ASP A CA 1
ATOM 938 C C . ASP A 1 114 ? -11.231 -1.0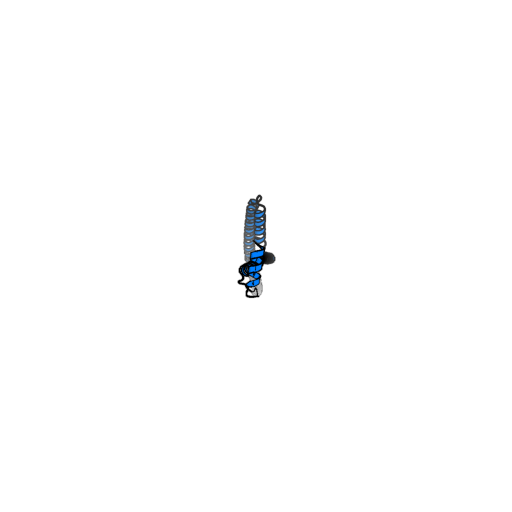14 30.070 1.00 95.38 114 ASP A C 1
ATOM 940 O O . ASP A 1 114 ? -11.740 -1.648 30.999 1.00 95.38 114 ASP A O 1
ATOM 944 N N . PHE A 1 115 ? -10.241 -0.142 30.289 1.00 96.75 115 PHE A N 1
ATOM 945 C CA . PHE A 1 115 ? -9.755 0.205 31.627 1.00 96.75 115 PHE A CA 1
ATOM 946 C C . PHE A 1 115 ? -10.836 0.897 32.471 1.00 96.75 115 PHE A C 1
ATOM 948 O O . PHE A 1 115 ? -11.067 0.514 33.626 1.00 96.75 115 PHE A O 1
ATOM 955 N N . LEU A 1 116 ? -11.535 1.880 31.898 1.00 96.56 116 LEU A N 1
ATOM 956 C CA . LEU A 1 116 ? -12.639 2.571 32.564 1.00 96.56 116 LEU A CA 1
ATOM 957 C C . LEU A 1 116 ? -13.780 1.606 32.892 1.00 96.56 116 LEU A C 1
ATOM 959 O O . LEU A 1 116 ? -14.266 1.603 34.020 1.00 96.56 116 LEU A O 1
ATOM 963 N N . GLU A 1 117 ? -14.156 0.721 31.970 1.00 95.81 117 GLU A N 1
ATOM 964 C CA . GLU A 1 117 ? -15.184 -0.295 32.207 1.00 95.81 117 GLU A CA 1
ATOM 965 C C . GLU A 1 117 ? -14.811 -1.242 33.356 1.00 95.81 117 GLU A C 1
ATOM 967 O O . GLU A 1 117 ? -15.648 -1.549 34.211 1.00 95.81 117 GLU A O 1
ATOM 972 N N . ARG A 1 118 ? -13.551 -1.695 33.423 1.00 95.69 118 ARG A N 1
ATOM 973 C CA . ARG A 1 118 ? -13.056 -2.523 34.539 1.00 95.69 118 ARG A CA 1
ATOM 974 C C . ARG A 1 118 ? -13.089 -1.768 35.865 1.00 95.69 118 ARG A C 1
ATOM 976 O O . ARG A 1 118 ? -13.465 -2.346 36.889 1.00 95.69 118 ARG A O 1
ATOM 983 N N . THR A 1 119 ? -12.732 -0.489 35.847 1.00 95.25 119 THR A N 1
ATOM 984 C CA . THR A 1 119 ? -12.752 0.373 37.034 1.00 95.25 119 THR A CA 1
ATOM 985 C C . THR A 1 119 ? -14.181 0.579 37.532 1.00 95.25 119 THR A C 1
ATOM 987 O O . THR A 1 119 ? -14.456 0.347 38.707 1.00 95.25 119 THR A O 1
ATOM 990 N N . VAL A 1 120 ? -15.119 0.900 36.636 1.00 96.38 120 VAL A N 1
ATOM 991 C CA . VAL A 1 120 ? -16.546 1.049 36.959 1.00 96.38 120 VAL A CA 1
ATOM 992 C C . VAL A 1 120 ? -17.113 -0.241 37.550 1.00 96.38 120 VAL A C 1
ATOM 994 O O . VAL A 1 120 ? -17.743 -0.194 38.605 1.00 96.38 120 VAL A O 1
ATOM 997 N N . LYS A 1 121 ? -16.838 -1.402 36.940 1.00 95.50 121 LYS A N 1
ATOM 998 C CA . LYS A 1 121 ? -17.269 -2.704 37.483 1.00 95.50 121 LYS A CA 1
ATOM 999 C C . LYS A 1 121 ? -16.718 -2.951 38.889 1.00 95.50 121 LYS A C 1
ATOM 1001 O O . LYS A 1 121 ? -17.443 -3.413 39.765 1.00 95.50 121 LYS A O 1
ATOM 1006 N N . THR A 1 122 ? -15.450 -2.621 39.124 1.00 94.88 122 THR A N 1
ATOM 1007 C CA . THR A 1 122 ? -14.814 -2.791 40.440 1.00 94.88 122 THR A CA 1
ATOM 1008 C C . THR A 1 122 ? -15.450 -1.884 41.493 1.00 94.88 122 THR A C 1
ATOM 1010 O O . THR A 1 122 ? -15.776 -2.348 42.586 1.00 94.88 122 THR A O 1
ATOM 1013 N N . LEU A 1 123 ? -15.691 -0.615 41.153 1.00 94.44 123 LEU A N 1
ATOM 1014 C CA . LEU A 1 123 ? -16.359 0.346 42.031 1.00 94.44 123 LEU A CA 1
ATOM 1015 C C . LEU A 1 123 ? -17.793 -0.084 42.357 1.00 94.44 123 LEU A C 1
ATOM 1017 O O . LEU A 1 123 ? -18.190 -0.042 43.518 1.00 94.44 123 LEU A O 1
ATOM 1021 N N . GLN A 1 124 ? -18.551 -0.567 41.370 1.00 93.62 124 GLN A N 1
ATOM 1022 C CA . GLN A 1 124 ? -19.901 -1.099 41.591 1.00 93.62 124 GLN A CA 1
ATOM 1023 C C . GLN A 1 124 ? -19.900 -2.251 42.605 1.00 93.62 124 GLN A C 1
ATOM 1025 O O . GLN A 1 124 ? -20.718 -2.254 43.524 1.00 93.62 124 GLN A O 1
ATOM 1030 N N . ILE A 1 125 ? -18.947 -3.185 42.493 1.00 92.88 125 ILE A N 1
ATOM 1031 C CA . ILE A 1 125 ? -18.793 -4.299 43.444 1.00 92.88 125 ILE A CA 1
ATOM 1032 C C . ILE A 1 125 ? -18.422 -3.792 44.848 1.00 92.88 125 ILE A C 1
ATOM 1034 O O . ILE A 1 125 ? -18.901 -4.326 45.850 1.00 92.88 125 ILE A O 1
ATOM 1038 N N . GLN A 1 126 ? -17.550 -2.785 44.955 1.00 92.19 126 GLN A N 1
ATOM 1039 C CA . GLN A 1 126 ? -17.173 -2.206 46.249 1.00 92.19 126 GLN A CA 1
ATOM 1040 C C . GLN A 1 126 ? -18.356 -1.512 46.927 1.00 92.19 126 GLN A C 1
ATOM 1042 O O . GLN A 1 126 ? -18.593 -1.747 48.112 1.00 92.19 126 GLN A O 1
ATOM 1047 N N . VAL A 1 127 ? -19.125 -0.724 46.171 1.00 91.38 127 VAL A N 1
ATOM 1048 C CA . VAL A 1 127 ? -20.329 -0.053 46.671 1.00 91.38 127 VAL A CA 1
ATOM 1049 C C . VAL A 1 127 ? -21.350 -1.081 47.142 1.00 91.38 127 VAL A C 1
ATOM 1051 O O . VAL A 1 127 ? -21.801 -0.993 48.280 1.00 91.38 127 VAL A O 1
ATOM 1054 N N . SER A 1 128 ? -21.648 -2.111 46.341 1.00 87.88 128 SER A N 1
ATOM 1055 C CA . SER A 1 128 ? -22.615 -3.140 46.743 1.00 87.88 128 SER A CA 1
ATOM 1056 C C . SER A 1 128 ? -22.192 -3.858 48.027 1.00 87.88 128 SER A C 1
ATOM 1058 O O . SER A 1 128 ? -23.022 -4.073 48.907 1.00 87.88 128 SER A O 1
ATOM 1060 N N . LYS A 1 129 ? -20.897 -4.176 48.174 1.00 88.62 129 LYS A N 1
ATOM 1061 C CA . LYS A 1 129 ? -20.350 -4.791 49.396 1.00 88.62 129 LYS A CA 1
ATOM 1062 C C . LYS A 1 129 ? -20.440 -3.870 50.615 1.00 88.62 129 LYS A C 1
ATOM 1064 O O . LYS A 1 129 ? -20.712 -4.340 51.718 1.00 88.62 129 LYS A O 1
ATOM 1069 N N . GLN A 1 130 ? -20.203 -2.568 50.446 1.00 86.12 130 GLN A N 1
ATOM 1070 C CA . GLN A 1 130 ? -20.382 -1.603 51.532 1.00 86.12 130 GLN A CA 1
ATOM 1071 C C . GLN A 1 130 ? -21.851 -1.490 51.939 1.00 86.12 130 GLN A C 1
ATOM 1073 O O . GLN A 1 130 ? -22.145 -1.512 53.131 1.00 86.12 130 GLN A O 1
ATOM 1078 N N . THR A 1 131 ? -22.774 -1.430 50.978 1.00 83.69 131 THR A N 1
ATOM 1079 C CA . THR A 1 131 ? -24.213 -1.363 51.260 1.00 83.69 131 THR A CA 1
ATOM 1080 C C . THR A 1 131 ? -24.689 -2.584 52.045 1.00 83.69 131 THR A C 1
AT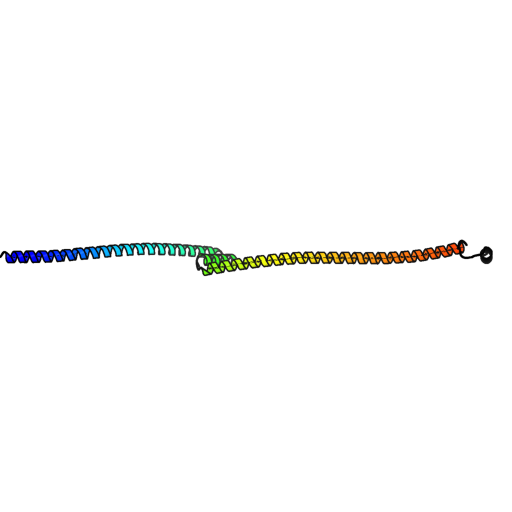OM 1082 O O . THR A 1 131 ? -25.389 -2.421 53.042 1.00 83.69 131 THR A O 1
ATOM 1085 N N . THR A 1 132 ? -24.270 -3.797 51.666 1.00 81.12 132 THR A N 1
ATOM 1086 C CA . THR A 1 132 ? -24.617 -5.013 52.421 1.00 81.12 132 THR A CA 1
ATOM 1087 C C . THR A 1 132 ? -24.045 -4.984 53.835 1.00 81.12 132 THR A C 1
ATOM 1089 O O . THR A 1 132 ? -24.772 -5.238 54.788 1.00 81.12 132 THR A O 1
ATOM 1092 N N . ALA A 1 133 ? -22.783 -4.571 53.995 1.00 82.44 133 ALA A N 1
ATOM 1093 C CA . ALA A 1 133 ? -22.158 -4.479 55.313 1.00 82.44 133 ALA A CA 1
ATOM 1094 C C . ALA A 1 133 ? -22.845 -3.449 56.229 1.00 82.44 133 ALA A C 1
ATOM 1096 O O . ALA A 1 133 ? -22.903 -3.640 57.442 1.00 82.44 133 ALA A O 1
ATOM 1097 N N . VAL A 1 134 ? -23.362 -2.349 55.671 1.00 83.38 134 VAL A N 1
ATOM 1098 C CA . VAL A 1 134 ? -24.149 -1.363 56.427 1.00 83.38 134 VAL A CA 1
ATOM 1099 C C . VAL A 1 134 ? -25.502 -1.946 56.830 1.00 83.38 134 VAL A C 1
ATOM 1101 O O . VAL A 1 134 ? -25.872 -1.820 57.994 1.00 83.38 134 VAL A O 1
ATOM 1104 N N . MET A 1 135 ? -26.210 -2.624 55.921 1.00 83.12 135 MET A N 1
ATOM 1105 C CA . MET A 1 135 ? -27.487 -3.274 56.249 1.00 83.12 135 MET A CA 1
ATOM 1106 C C . MET A 1 135 ? -27.336 -4.317 57.362 1.00 83.12 135 MET A C 1
ATOM 1108 O O . MET A 1 135 ? -28.154 -4.345 58.278 1.00 83.12 135 MET A O 1
ATOM 1112 N N . ASP A 1 136 ? -26.280 -5.132 57.327 1.00 85.00 136 ASP A N 1
ATOM 1113 C CA . ASP A 1 136 ? -26.029 -6.141 58.363 1.00 85.00 136 ASP A CA 1
ATOM 1114 C C . ASP A 1 136 ? -25.739 -5.499 59.726 1.00 85.00 136 ASP A C 1
ATOM 1116 O O . ASP A 1 136 ? -26.242 -5.955 60.754 1.00 85.00 136 ASP A O 1
ATOM 1120 N N . LYS A 1 137 ? -24.994 -4.386 59.749 1.00 87.88 137 LYS A N 1
ATOM 1121 C CA . LYS A 1 137 ? -24.773 -3.610 60.980 1.00 87.88 137 LYS A CA 1
ATOM 1122 C C . LYS A 1 137 ? -26.070 -3.028 61.535 1.00 87.88 137 LYS A C 1
ATOM 1124 O O . LYS A 1 137 ? -26.258 -3.061 62.745 1.00 87.88 137 LYS A O 1
ATOM 1129 N N . VAL A 1 138 ? -26.953 -2.509 60.679 1.00 88.88 138 VAL A N 1
ATOM 1130 C CA . VAL A 1 138 ? -28.258 -1.977 61.109 1.00 88.88 138 VAL A CA 1
ATOM 1131 C C . VAL A 1 138 ? -29.111 -3.084 61.729 1.00 88.88 138 VAL A C 1
ATOM 1133 O O . VAL A 1 138 ? -29.607 -2.896 62.835 1.00 88.88 138 VAL A O 1
ATOM 1136 N N . LYS A 1 139 ? -29.190 -4.263 61.096 1.00 90.69 139 LYS A N 1
ATOM 1137 C CA . LYS A 1 139 ? -29.909 -5.425 61.650 1.00 90.69 139 LYS A CA 1
ATOM 1138 C C . LYS A 1 139 ? -29.377 -5.846 63.020 1.00 90.69 139 LYS A C 1
ATOM 1140 O O . LYS A 1 139 ? -30.159 -6.050 63.941 1.00 90.69 139 LYS A O 1
ATOM 1145 N N . LEU A 1 140 ? -28.053 -5.921 63.181 1.00 91.75 140 LEU A N 1
ATOM 1146 C CA . LEU A 1 140 ? -27.434 -6.236 64.474 1.00 91.75 140 LEU A CA 1
ATOM 1147 C C . LEU A 1 140 ? -27.754 -5.183 65.545 1.00 91.75 140 LEU A C 1
ATOM 1149 O O . LEU A 1 140 ? -27.922 -5.520 66.715 1.00 91.75 140 LEU A O 1
ATOM 1153 N N . VAL A 1 141 ? -27.823 -3.902 65.174 1.00 91.94 141 VAL A N 1
ATOM 1154 C CA . VAL A 1 141 ? -28.210 -2.827 66.100 1.00 91.94 141 VAL A CA 1
ATOM 1155 C C . VAL A 1 141 ? -29.680 -2.953 66.509 1.00 91.94 141 VAL A C 1
ATOM 1157 O O . VAL A 1 141 ? -29.979 -2.795 67.692 1.00 91.94 141 VAL A O 1
ATOM 1160 N N . GLU A 1 142 ? -30.581 -3.276 65.579 1.00 92.50 142 GLU A N 1
ATOM 1161 C CA . GLU A 1 142 ? -32.001 -3.523 65.874 1.00 92.50 142 GLU A CA 1
ATOM 1162 C C . GLU A 1 142 ? -32.191 -4.731 66.803 1.00 92.50 142 GLU A C 1
ATOM 1164 O O . GLU A 1 142 ? -32.910 -4.637 67.801 1.00 92.50 142 GLU A O 1
ATOM 1169 N N . GLU A 1 143 ? -31.497 -5.839 66.536 1.00 94.25 143 GLU A N 1
ATOM 1170 C CA . GLU A 1 143 ? -31.542 -7.040 67.376 1.00 94.25 143 GLU A CA 1
ATOM 1171 C C . GLU A 1 143 ? -31.001 -6.757 68.784 1.00 94.25 143 GLU A C 1
ATOM 1173 O O . GLU A 1 143 ? -31.653 -7.076 69.780 1.00 94.25 143 GLU A O 1
ATOM 1178 N N . ASN A 1 144 ? -29.869 -6.052 68.888 1.00 93.31 144 ASN A N 1
ATOM 1179 C CA . ASN A 1 144 ? -29.328 -5.616 70.175 1.00 93.31 144 ASN A CA 1
ATOM 1180 C C . ASN A 1 144 ? -30.300 -4.703 70.935 1.00 93.31 144 ASN A C 1
ATOM 1182 O O . ASN A 1 144 ? -30.450 -4.847 72.149 1.00 93.31 144 ASN A O 1
ATOM 1186 N N . ALA A 1 145 ? -30.980 -3.778 70.251 1.00 94.62 145 ALA A N 1
ATOM 1187 C CA . ALA A 1 145 ? -31.982 -2.922 70.878 1.00 94.62 145 ALA A CA 1
ATOM 1188 C C . ALA A 1 145 ? -33.157 -3.748 71.431 1.00 94.62 145 ALA A C 1
ATOM 1190 O O . ALA A 1 145 ? -33.557 -3.544 72.580 1.00 94.62 145 ALA A O 1
ATOM 1191 N N . SER A 1 146 ? -33.650 -4.725 70.663 1.00 94.88 146 SER A N 1
ATOM 1192 C CA . SER A 1 146 ? -34.696 -5.653 71.108 1.00 94.88 146 SER A CA 1
ATOM 1193 C C . SER A 1 146 ? -34.252 -6.459 72.335 1.00 94.88 146 SER A C 1
ATOM 1195 O O . SER A 1 146 ? -34.929 -6.440 73.364 1.00 94.88 146 SER A O 1
ATOM 1197 N N . LEU A 1 147 ? -33.065 -7.071 72.294 1.00 96.19 147 LEU A N 1
ATOM 1198 C CA . LEU A 1 147 ? -32.508 -7.843 73.412 1.00 96.19 147 LEU A CA 1
ATOM 1199 C C . LEU A 1 147 ? -32.320 -6.995 74.678 1.00 96.19 147 LEU A C 1
ATOM 1201 O O . LEU A 1 147 ? -32.574 -7.463 75.791 1.00 96.19 147 LEU A O 1
ATOM 1205 N N . ILE A 1 148 ? -31.912 -5.729 74.538 1.00 95.38 148 ILE A N 1
ATOM 1206 C CA . ILE A 1 148 ? -31.816 -4.792 75.667 1.00 95.38 148 ILE A CA 1
ATOM 1207 C C . ILE A 1 148 ? -33.200 -4.540 76.274 1.00 95.38 148 ILE A C 1
ATOM 1209 O O . ILE A 1 148 ? -33.336 -4.528 77.502 1.00 95.38 148 ILE A O 1
ATOM 1213 N N . THR A 1 149 ? -34.231 -4.344 75.446 1.00 96.12 149 THR A N 1
ATOM 1214 C CA . THR A 1 149 ? -35.600 -4.120 75.939 1.00 96.12 149 THR A CA 1
ATOM 1215 C C . THR A 1 149 ? -36.141 -5.341 76.679 1.00 96.12 149 THR A C 1
ATOM 1217 O O . THR A 1 149 ? -36.654 -5.193 77.790 1.00 96.12 149 THR A O 1
ATOM 1220 N N . GLU A 1 150 ? -35.927 -6.542 76.139 1.00 96.19 150 GLU A N 1
ATOM 1221 C CA . GLU A 1 150 ? -36.312 -7.806 76.766 1.00 96.19 150 GLU A CA 1
ATOM 1222 C C . GLU A 1 150 ? -35.560 -8.028 78.083 1.00 96.19 150 GLU A C 1
ATOM 1224 O O . GLU A 1 150 ? -36.168 -8.291 79.120 1.00 96.19 150 GLU A O 1
ATOM 1229 N N . THR A 1 151 ? -34.244 -7.803 78.095 1.00 96.06 151 THR A N 1
ATOM 1230 C CA . THR A 1 151 ? -33.423 -7.900 79.311 1.00 96.06 151 THR A CA 1
ATOM 1231 C C . THR A 1 151 ? -33.925 -6.953 80.401 1.00 96.06 151 THR A C 1
ATOM 1233 O O . THR A 1 151 ? -33.983 -7.311 81.580 1.00 96.06 151 THR A O 1
ATOM 1236 N N . ASN A 1 152 ? -34.301 -5.727 80.034 1.00 95.50 152 ASN A N 1
ATOM 1237 C CA . ASN A 1 152 ? -34.840 -4.757 80.983 1.00 95.50 152 ASN A CA 1
ATOM 1238 C C . ASN A 1 152 ? -36.228 -5.157 81.499 1.00 95.50 152 ASN A C 1
ATOM 1240 O O . ASN A 1 152 ? -36.504 -4.967 82.687 1.00 95.50 152 ASN A O 1
ATOM 1244 N N . TYR A 1 153 ? -37.070 -5.741 80.645 1.00 96.25 153 TYR A N 1
ATOM 1245 C CA . TYR A 1 153 ? -38.362 -6.298 81.038 1.00 96.25 153 TYR A CA 1
ATOM 1246 C C . TYR A 1 153 ? -38.184 -7.444 82.043 1.00 96.25 153 TYR A C 1
ATOM 1248 O O . TYR A 1 153 ? -38.688 -7.360 83.162 1.00 96.25 153 TYR A O 1
ATOM 1256 N N . LEU A 1 154 ? -37.340 -8.428 81.721 1.00 96.00 154 LEU A N 1
ATOM 1257 C CA . LEU A 1 154 ? -37.020 -9.558 82.600 1.00 96.00 154 LEU A CA 1
ATOM 1258 C C . LEU A 1 154 ? -36.444 -9.105 83.950 1.00 96.00 154 LEU A C 1
ATOM 1260 O O . LEU A 1 154 ? -36.813 -9.633 84.998 1.00 96.00 154 LEU A O 1
ATOM 1264 N N . ARG A 1 155 ? -35.582 -8.078 83.970 1.00 95.81 155 ARG A N 1
ATOM 1265 C CA . ARG A 1 155 ? -35.075 -7.483 85.223 1.00 95.81 155 ARG A CA 1
ATOM 1266 C C . ARG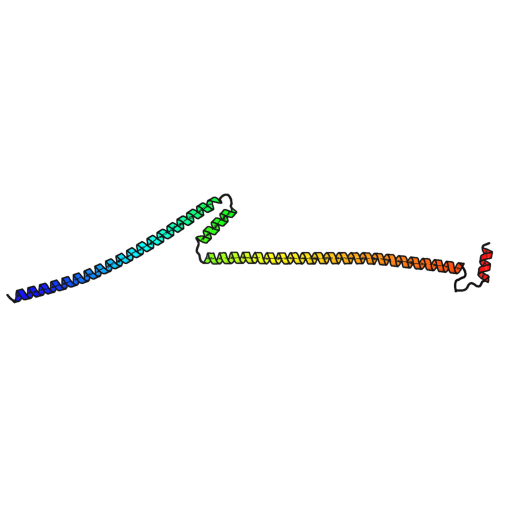 A 1 155 ? -36.191 -6.868 86.073 1.00 95.81 155 ARG A C 1
ATOM 1268 O O . ARG A 1 155 ? -36.152 -6.969 87.303 1.00 95.81 155 ARG A O 1
ATOM 1275 N N . LYS A 1 156 ? -37.167 -6.203 85.447 1.00 95.69 156 LYS A N 1
ATOM 1276 C CA . LYS A 1 156 ? -38.317 -5.600 86.139 1.00 95.69 156 LYS A CA 1
ATOM 1277 C C . LYS A 1 156 ? -39.251 -6.673 86.697 1.00 95.69 156 LYS A C 1
ATOM 1279 O O . LYS A 1 156 ? -39.696 -6.543 87.842 1.00 95.69 156 LYS A O 1
ATOM 1284 N N . ASP A 1 157 ? -39.494 -7.725 85.931 1.00 95.25 157 ASP A N 1
ATOM 1285 C CA . ASP A 1 157 ? -40.307 -8.866 86.345 1.00 95.25 157 ASP A CA 1
ATOM 1286 C C . ASP A 1 157 ? -39.655 -9.613 87.501 1.00 95.25 157 ASP A C 1
ATOM 1288 O O . ASP A 1 157 ? -40.284 -9.781 88.544 1.00 95.25 157 ASP A O 1
ATOM 1292 N N . LEU A 1 158 ? -38.357 -9.914 87.404 1.00 94.88 158 LEU A N 1
ATOM 1293 C CA . LEU A 1 158 ? -37.597 -10.524 88.494 1.00 94.88 158 LEU A CA 1
ATOM 1294 C C . LEU A 1 158 ? -37.687 -9.691 89.779 1.00 94.88 158 LEU A C 1
ATOM 1296 O O . LEU A 1 158 ? -37.939 -10.222 90.858 1.00 94.88 158 LEU A O 1
ATOM 1300 N N . LYS A 1 159 ? -37.541 -8.363 89.683 1.00 95.00 159 LYS A N 1
ATOM 1301 C CA . LYS A 1 159 ? -37.689 -7.464 90.840 1.00 95.00 159 LYS A CA 1
ATOM 1302 C C . LYS A 1 159 ? -39.102 -7.500 91.427 1.00 95.00 159 LYS A C 1
ATOM 1304 O O . LYS A 1 159 ? -39.269 -7.322 92.635 1.00 95.00 159 LYS A O 1
ATOM 1309 N N . THR A 1 160 ? -40.113 -7.694 90.589 1.00 93.38 160 THR A N 1
ATOM 1310 C CA . THR A 1 160 ? -41.517 -7.768 91.002 1.00 93.38 160 THR A CA 1
ATOM 1311 C C . THR A 1 160 ? -41.814 -9.098 91.689 1.00 93.38 160 THR A C 1
ATOM 1313 O O . THR A 1 160 ? -42.390 -9.085 92.776 1.00 93.38 160 THR A O 1
ATOM 1316 N N . GLU A 1 161 ? -41.345 -10.217 91.139 1.00 92.50 161 GLU A N 1
ATOM 1317 C CA . GLU A 1 161 ? -41.457 -11.543 91.757 1.00 92.50 161 GLU A CA 1
ATOM 1318 C C . GLU A 1 161 ? -40.677 -11.632 93.070 1.00 92.50 161 GLU A C 1
ATOM 1320 O O . GLU A 1 161 ? -41.224 -12.080 94.073 1.00 92.50 161 GLU A O 1
ATOM 1325 N N . LEU A 1 162 ? -39.460 -11.080 93.139 1.00 90.75 162 LEU A N 1
ATOM 1326 C CA . LEU A 1 162 ? -38.714 -10.980 94.400 1.00 90.75 162 LEU A CA 1
ATOM 1327 C C . LEU A 1 162 ? -39.494 -10.196 95.465 1.00 90.75 162 LEU A C 1
ATOM 1329 O O . LEU A 1 162 ? -39.515 -10.586 96.629 1.00 90.75 162 LEU A O 1
ATOM 1333 N N . ARG A 1 163 ? -40.176 -9.106 95.087 1.00 89.25 163 ARG A N 1
ATOM 1334 C CA . ARG A 1 163 ? -41.050 -8.357 96.008 1.00 89.25 163 ARG A CA 1
ATOM 1335 C C . ARG A 1 163 ? -42.268 -9.165 96.447 1.00 89.25 163 ARG A C 1
ATOM 1337 O O . ARG A 1 163 ? -42.659 -9.044 97.605 1.00 89.25 163 ARG A O 1
ATOM 1344 N N . LYS A 1 164 ? -42.882 -9.946 95.555 1.00 89.44 164 LYS A N 1
ATOM 1345 C CA . LYS A 1 164 ? -44.000 -10.836 95.903 1.00 89.44 164 LYS A CA 1
ATOM 1346 C C . LYS A 1 164 ? -43.544 -11.939 96.855 1.00 89.44 164 LYS A C 1
ATOM 1348 O O . LYS A 1 164 ? -44.180 -12.110 97.887 1.00 89.44 164 LYS A O 1
ATOM 1353 N N . ASN A 1 165 ? -42.418 -12.592 96.570 1.00 88.19 165 ASN A N 1
ATOM 1354 C CA . ASN A 1 165 ? -41.821 -13.593 97.452 1.00 88.19 165 ASN A CA 1
ATOM 1355 C C . ASN A 1 165 ? -41.495 -13.007 98.824 1.00 88.19 165 ASN A C 1
ATOM 1357 O O . ASN A 1 165 ? -41.929 -13.573 99.814 1.00 88.19 165 ASN A O 1
ATOM 1361 N N . MET A 1 166 ? -40.867 -11.827 98.906 1.00 85.38 166 MET A N 1
ATOM 1362 C CA . MET A 1 166 ? -40.629 -11.163 100.197 1.00 85.38 166 MET A CA 1
ATOM 1363 C C . MET A 1 166 ? -41.928 -10.895 100.976 1.00 85.38 166 MET A C 1
ATOM 1365 O O . MET A 1 166 ? -41.970 -11.072 102.189 1.00 85.38 166 MET A O 1
ATOM 1369 N N . LYS A 1 167 ? -43.010 -10.477 100.302 1.00 83.69 167 LYS A N 1
ATOM 1370 C CA . LYS A 1 167 ? -44.323 -10.302 100.950 1.00 83.69 167 LYS A CA 1
ATOM 1371 C C . LYS A 1 167 ? -44.916 -11.634 101.412 1.00 83.69 167 LYS A C 1
ATOM 1373 O O . LYS A 1 167 ? -45.481 -11.691 102.498 1.00 83.69 167 LYS A O 1
ATOM 1378 N N . MET A 1 168 ? -44.793 -12.685 100.604 1.00 83.94 168 MET A N 1
ATOM 1379 C CA . MET A 1 168 ? -45.260 -14.028 100.943 1.00 83.94 168 MET A CA 1
ATOM 1380 C C . MET A 1 168 ? -44.481 -14.594 102.137 1.00 83.94 168 MET A C 1
ATOM 1382 O O . MET A 1 168 ? -45.086 -15.063 103.090 1.00 83.94 168 MET A O 1
ATOM 1386 N N . GLU A 1 169 ? -43.153 -14.476 102.137 1.00 80.94 169 GLU A N 1
ATOM 1387 C CA . GLU A 1 169 ? -42.283 -14.846 103.259 1.00 80.94 169 GLU A CA 1
ATOM 1388 C C . GLU A 1 169 ? -42.621 -14.061 104.534 1.00 80.94 169 GLU A C 1
ATOM 1390 O O . GLU A 1 169 ? -42.504 -14.603 105.635 1.00 80.94 169 GLU A O 1
ATOM 1395 N N . ALA A 1 170 ? -43.056 -12.801 104.412 1.00 76.31 170 ALA A N 1
ATOM 1396 C CA . ALA A 1 170 ? -43.524 -11.996 105.542 1.00 76.31 170 ALA A CA 1
ATOM 1397 C C . ALA A 1 170 ? -44.873 -12.482 106.085 1.00 76.31 170 ALA A C 1
ATOM 1399 O O . ALA A 1 170 ? -45.030 -12.590 107.298 1.00 76.31 170 ALA A O 1
ATOM 1400 N N . LEU A 1 171 ? -45.821 -12.822 105.206 1.00 77.12 171 LEU A N 1
ATOM 1401 C CA . LEU A 1 171 ? -47.115 -13.398 105.592 1.00 77.12 171 LEU A CA 1
ATOM 1402 C C . LEU A 1 171 ? -46.968 -14.789 106.223 1.00 77.12 171 LEU A C 1
ATOM 1404 O O . LEU A 1 171 ? -47.679 -15.108 107.168 1.00 77.12 171 LEU A O 1
ATOM 1408 N N . LEU A 1 172 ? -46.029 -15.597 105.727 1.00 78.50 172 LEU A N 1
ATOM 1409 C CA . LEU A 1 172 ? -45.742 -16.943 106.229 1.00 78.50 172 LEU A CA 1
ATOM 1410 C C . LEU A 1 172 ? -44.842 -16.946 107.479 1.00 78.50 172 LEU A C 1
ATOM 1412 O O . LEU A 1 172 ? -44.509 -18.017 107.979 1.00 78.50 172 LEU A O 1
ATOM 1416 N N . GLY A 1 173 ? -44.409 -15.779 107.977 1.00 65.44 173 GLY A N 1
ATOM 1417 C CA . GLY A 1 173 ? -43.544 -15.673 109.160 1.00 65.44 173 GLY A CA 1
ATOM 1418 C C . GLY A 1 173 ? -42.122 -16.221 108.965 1.00 65.44 173 GLY A C 1
ATOM 1419 O O . GLY A 1 173 ? -41.374 -16.369 109.927 1.00 65.44 173 GLY A O 1
ATOM 1420 N N . LEU A 1 174 ? -41.724 -16.503 107.722 1.00 63.75 174 LEU A N 1
ATOM 1421 C CA . LEU A 1 174 ? -40.427 -17.086 107.351 1.00 63.75 174 LEU A CA 1
ATOM 1422 C C . LEU A 1 174 ? -39.327 -16.027 107.172 1.00 63.75 174 LEU A C 1
ATOM 1424 O O . LEU A 1 174 ? -38.171 -16.348 106.886 1.00 63.75 174 LEU A O 1
ATOM 1428 N N . THR A 1 175 ? -39.665 -14.747 107.340 1.00 56.41 175 THR A N 1
ATOM 1429 C CA . THR A 1 175 ? -38.721 -13.646 107.138 1.00 56.41 175 THR A CA 1
ATOM 1430 C C . THR A 1 175 ? -37.716 -13.589 108.288 1.00 56.41 175 THR A C 1
ATOM 1432 O O . THR A 1 175 ? -38.073 -13.316 109.431 1.00 56.41 175 THR A O 1
ATOM 1435 N N . LYS A 1 176 ? -36.420 -13.754 107.982 1.00 59.19 176 LYS A N 1
ATOM 1436 C CA . LYS A 1 176 ? -35.282 -13.693 108.934 1.00 59.19 176 LYS A CA 1
ATOM 1437 C C . LYS A 1 176 ? -35.112 -12.359 109.696 1.00 59.19 176 LYS A C 1
ATOM 1439 O O . LYS A 1 176 ? -34.157 -12.210 110.454 1.00 59.19 176 LYS A O 1
ATOM 1444 N N . LYS A 1 177 ? -36.012 -11.388 109.522 1.00 57.31 177 LYS A N 1
ATOM 1445 C CA . LYS A 1 177 ? -36.062 -10.128 110.273 1.00 57.31 177 LYS A CA 1
ATOM 1446 C C . LYS A 1 177 ? -37.379 -10.045 111.052 1.00 57.31 177 LYS A C 1
ATOM 1448 O O . LYS A 1 177 ? -38.355 -9.499 110.565 1.00 57.31 177 LYS A O 1
ATOM 1453 N N . VAL A 1 178 ? -37.329 -10.595 112.266 1.00 52.97 178 VAL A N 1
ATOM 1454 C CA . VAL A 1 178 ? -38.127 -10.252 113.456 1.00 52.97 178 VAL A CA 1
ATOM 1455 C C . VAL A 1 178 ? -39.645 -10.153 113.247 1.00 52.97 178 VAL A C 1
ATOM 1457 O O . VAL A 1 178 ? -40.182 -9.084 112.981 1.00 52.97 178 VAL A O 1
ATOM 1460 N N . MET A 1 179 ? -40.342 -11.254 113.522 1.00 44.03 179 MET A N 1
ATOM 1461 C CA . MET A 1 179 ? -41.665 -11.198 114.145 1.00 44.03 179 MET A CA 1
ATOM 1462 C C . MET A 1 179 ? -41.673 -12.246 115.258 1.00 44.03 179 MET A C 1
ATOM 1464 O O . MET A 1 179 ? -41.520 -13.440 115.006 1.00 44.03 179 MET A O 1
ATOM 1468 N N . THR A 1 180 ? -41.724 -11.805 116.512 1.00 59.84 180 THR A N 1
ATOM 1469 C CA . THR A 1 180 ? -41.881 -12.709 117.654 1.00 59.84 180 THR A CA 1
ATOM 1470 C C . THR A 1 180 ? -43.283 -13.304 117.603 1.00 59.84 180 THR A C 1
ATOM 1472 O O . THR A 1 180 ? -44.251 -12.584 117.374 1.00 59.84 180 THR A O 1
ATOM 1475 N N . ASN A 1 181 ? -43.384 -14.609 117.870 1.00 51.44 181 ASN A N 1
ATOM 1476 C CA . ASN A 1 181 ? -44.595 -15.445 117.788 1.00 51.44 181 ASN A CA 1
ATOM 1477 C C . ASN A 1 181 ? -45.867 -14.808 118.411 1.00 51.44 181 ASN A C 1
ATOM 1479 O O . ASN A 1 181 ? -46.994 -15.054 117.996 1.00 51.44 181 ASN A O 1
ATOM 1483 N N . ARG A 1 182 ? -45.669 -13.903 119.373 1.00 57.44 182 ARG A N 1
ATOM 1484 C CA . ARG A 1 182 ? -46.713 -13.167 120.088 1.00 57.44 182 ARG A CA 1
ATOM 1485 C C . ARG A 1 182 ? -47.401 -12.061 119.273 1.00 57.44 182 ARG A C 1
ATOM 1487 O O . ARG A 1 182 ? -48.541 -11.716 119.567 1.00 57.44 182 ARG A O 1
ATOM 1494 N N . GLU A 1 183 ? -46.731 -11.473 118.282 1.00 59.22 183 GLU A N 1
ATOM 1495 C CA . GLU A 1 183 ? -47.324 -10.436 117.418 1.00 59.22 183 GLU A CA 1
ATOM 1496 C C . GLU A 1 183 ? -48.123 -11.042 116.258 1.00 59.22 183 GLU A C 1
ATOM 1498 O O . GLU A 1 183 ? -49.146 -10.481 115.858 1.00 59.22 183 GLU A O 1
ATOM 1503 N N . SER A 1 184 ? -47.712 -12.219 115.780 1.00 57.06 184 SER A N 1
ATOM 1504 C CA . SER A 1 184 ? -48.438 -13.013 114.783 1.00 57.06 184 SER A CA 1
ATOM 1505 C C . SER A 1 184 ? -49.784 -13.522 115.308 1.00 57.06 184 SER A C 1
ATOM 1507 O O . SER A 1 184 ? -50.788 -13.410 114.609 1.00 57.06 184 SER A O 1
ATOM 1509 N N . GLU A 1 185 ? -49.845 -13.992 116.559 1.00 57.47 185 GLU A N 1
ATOM 1510 C CA . GLU A 1 185 ? -51.103 -14.435 117.185 1.00 57.47 185 GLU A CA 1
ATOM 1511 C C . GLU A 1 185 ? -52.102 -13.287 117.377 1.00 57.47 185 GLU A C 1
ATOM 1513 O O . GLU A 1 185 ? -53.306 -13.460 117.193 1.00 57.47 185 GLU A O 1
ATOM 1518 N N . LYS A 1 186 ? -51.610 -12.084 117.695 1.00 65.44 186 LYS A N 1
ATOM 1519 C CA . LYS A 1 186 ? -52.471 -10.918 117.921 1.00 65.44 186 LYS A CA 1
ATOM 1520 C C . LYS A 1 186 ? -53.197 -10.484 116.648 1.00 65.44 186 LYS A C 1
ATOM 1522 O O . LYS A 1 186 ? -54.389 -10.217 116.685 1.00 65.44 186 LYS A O 1
ATOM 1527 N N . ARG A 1 187 ? -52.495 -10.471 115.512 1.00 61.84 187 ARG A N 1
ATOM 1528 C CA . ARG A 1 187 ? -53.096 -10.089 114.225 1.00 61.84 187 ARG A CA 1
ATOM 1529 C C . ARG A 1 187 ? -54.011 -11.154 113.631 1.00 61.84 187 ARG A C 1
ATOM 1531 O O . ARG A 1 187 ? -54.876 -10.803 112.839 1.00 61.84 187 ARG A O 1
ATOM 1538 N N . LEU A 1 188 ? -53.830 -12.421 114.005 1.00 61.00 188 LEU A N 1
ATOM 1539 C CA . LEU A 1 188 ? -54.746 -13.496 113.627 1.00 61.00 188 LEU A CA 1
ATOM 1540 C C . LEU A 1 188 ? -56.081 -13.372 114.374 1.00 61.00 188 LEU A C 1
ATOM 1542 O O . LEU A 1 188 ? -57.128 -13.545 113.766 1.00 61.00 188 LEU A O 1
ATOM 1546 N N . ASN A 1 189 ? -56.039 -13.003 115.657 1.00 58.22 189 ASN A N 1
ATOM 1547 C CA . ASN A 1 189 ? -57.246 -12.784 116.457 1.00 58.22 189 ASN A CA 1
ATOM 1548 C C . ASN A 1 189 ? -57.981 -11.481 116.119 1.00 58.22 189 ASN A C 1
ATOM 1550 O O . ASN A 1 189 ? -59.190 -11.434 116.275 1.00 58.22 189 ASN A O 1
ATOM 1554 N N . ASP A 1 190 ? -57.287 -10.446 115.637 1.00 59.50 190 ASP A N 1
ATOM 1555 C CA . ASP A 1 190 ? -57.938 -9.211 115.165 1.00 59.50 190 ASP A CA 1
ATOM 1556 C C . ASP A 1 190 ? -58.597 -9.376 113.774 1.00 59.50 190 ASP A C 1
ATOM 1558 O O . ASP A 1 190 ? -59.301 -8.478 113.310 1.00 59.50 190 ASP A O 1
ATOM 1562 N N . ALA A 1 191 ? -58.345 -10.495 113.083 1.00 51.69 191 ALA A N 1
ATOM 1563 C CA . ALA A 1 191 ? -58.867 -10.794 111.748 1.00 51.69 191 ALA A CA 1
ATOM 1564 C C . ALA A 1 191 ? -60.026 -11.817 111.736 1.00 51.69 191 ALA A C 1
ATOM 1566 O O . ALA A 1 191 ? -60.520 -12.139 110.652 1.00 51.69 191 ALA A O 1
ATOM 1567 N N . VAL A 1 192 ? -60.448 -12.317 112.907 1.00 46.06 192 VAL A N 1
ATOM 1568 C CA . VAL A 1 192 ? -61.582 -13.244 113.119 1.00 46.06 192 VAL A CA 1
ATOM 1569 C C . VAL A 1 192 ? -62.669 -12.536 113.916 1.00 46.06 192 VAL A C 1
ATOM 1571 O O . VAL A 1 192 ? -63.846 -12.656 113.513 1.00 46.06 192 VAL A O 1
#

Organism: NCBI:txid1629725

Radius of gyration: 62.93 Å; chains: 1; bounding box: 120×31×190 Å

Secondary structure (DSSP, 8-state):
-HHHHHHHHHHHHHHHHHHHHHHHHHHHHHHHHHHHHHHHHHHHHHHHHHHHHHHHHHHHHHHHHHHHHTTTT-HHHHHHHHHHHHHHH---HHHHHHHHHHHHHHHHHHHHHHHHHHHHHHHHHHHHHHHHHHHHHHHHHHHHHHHHHHHHHHHHHHHHHHHHHHHHHHHTT--SS---HHHHHHHHHTT-

InterPro domains:
  IPR052993 Cilia- and flagella-associated protein 57 [PTHR32215] (2-183)

Sequence (192 aa):
TIREQMEQITDMVNELENLQKIIVSLDVQLNELREKLKAADSEIKREINKNRAAKAALKKIRNDIHFASGFMQDIPRLQKAVKDMYHRYNADKDFAIIQAEDQESKNEFLRQRDFLERTVKTLQIQVSKQTTAVMDKVKLVEENASLITETNYLRKDLKTELRKNMKMEALLGLTKKVMTNRESEKRLNDAV

Foldseek 3Di:
DVVVVVVVVVVVVVVVVVVVVVVVVVVVVVVVVVVVVVVVVVVVVVVVVVVVVVVVVVVVLVVLVVVLVVCVVPVVSSVVSVVVSCLVPPPDPVSVVVVVVVVVVVVVVVVVVVVVVVVVVVVVVVVVVVVVVVVVVVVVVVVVVVVVVVVVVVVVVVVVVVVVVQVVCVLVVVDPPDDDPVVNVVVVVVVD

pLDDT: mean 87.07, std 13.35, range [44.03, 98.19]